Protein AF-A0A970MVX9-F1 (afdb_monomer_lite)

Sequence (362 aa):
MNDIYSANDAKARYNDEVFELRAHHLLCAVCAAAGAKRPPCGTDVTDAIRKAIASHPFMQLKLTADIDLVRSHYLDIDSNCHSRLPDNFFSRRADYVNRAKDLELLCRLDIRPNTIHPAIDVVRLLFLKVESLKGICYQDFETSSEWPECEYARTDHYKQTREKGGPRCYSMDVCWDLGEELAGCGPYSLLPIRTKEEVRKAKLESCRRIEQAERLFIRPHHLMCLMCHYGLGDIENPLNVDNLHEVLVKMRDNPDIPVTLSEGCCMICDPCPAYDPEKHLCHWIYTRDQLKDLRVLQKLGLKPGDTLKARELLDMLTEKIKTTGEICGPDVSVPESYIWAPCSSSVTGRYEKALNKGIFNK

pLDDT: mean 88.9, std 12.62, range [36.12, 98.75]

Foldseek 3Di:
DDPPPDVVCVVVPPDPDEAEDAQCLLVLLLLVLLPPPARVVGPVSSVVQLVVCAVFQQHKYFHAAPPPLPVLVVLVPPPVHPDDHPPCNVVSVLCVLSSQLSVQQCVQLVHDHRDIGRNLSSLQSCLVRDQALESRQDYPDDDDPSNDGTPCRPPCSNVQQNVQCDVQVQDQVSCLVCPVVNCSHRSNSRYDWHHNVQLQVQVVVLLVCLVPDLEFEDQLLVLLVLQLVVLVVPLPDADSAFGSNSNLVSCQVFQQRKYAHAQADTSGHRSHRQADPVVSHRSRQRPLSNQLSVVSCVQLVHDHGDIGGNNVSSVSSLVRPQACCVRQNDDPVDPDDPSNHHDPSRPVCSNNSSSVVDSNDD

Structure (mmCIF, N/CA/C/O backbone):
data_AF-A0A970MVX9-F1
#
_entry.id   AF-A0A970MVX9-F1
#
loop_
_atom_site.group_PDB
_atom_site.id
_atom_site.type_symbol
_atom_site.label_atom_id
_atom_site.label_alt_id
_atom_site.label_comp_id
_atom_site.label_asym_id
_atom_site.label_entity_id
_atom_site.label_seq_id
_atom_site.pdbx_PDB_ins_code
_atom_site.Cartn_x
_atom_site.Cartn_y
_atom_site.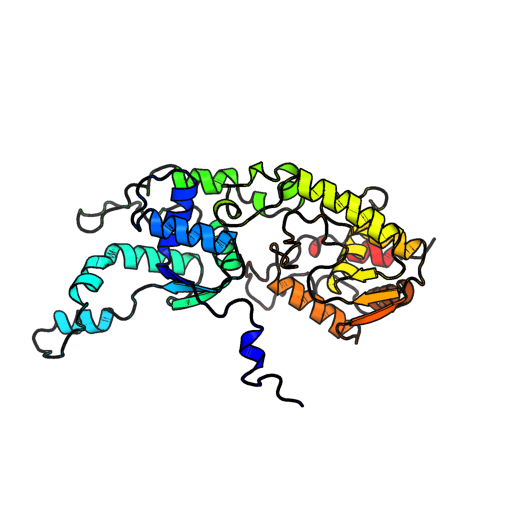Cartn_z
_atom_site.occupancy
_atom_site.B_iso_or_equiv
_atom_site.auth_seq_id
_atom_site.auth_comp_id
_atom_site.auth_asym_id
_atom_site.auth_atom_id
_atom_site.pdbx_PDB_model_num
ATOM 1 N N . MET A 1 1 ? -4.204 -30.427 16.391 1.00 40.03 1 MET A N 1
ATOM 2 C CA . MET A 1 1 ? -3.670 -29.534 15.345 1.00 40.03 1 MET A CA 1
ATOM 3 C C . MET A 1 1 ? -4.265 -30.025 14.046 1.00 40.03 1 MET A C 1
ATOM 5 O O . MET A 1 1 ? -3.825 -31.052 13.558 1.00 40.03 1 MET A O 1
ATOM 9 N N . ASN A 1 2 ? -5.356 -29.407 13.596 1.00 36.12 2 ASN A N 1
ATOM 10 C CA . ASN A 1 2 ? -5.975 -29.780 12.328 1.00 36.12 2 ASN A CA 1
ATOM 11 C C . ASN A 1 2 ? -5.186 -29.101 11.211 1.00 36.12 2 ASN A C 1
ATOM 13 O O . ASN A 1 2 ? -4.970 -27.892 11.281 1.00 36.12 2 ASN A O 1
ATOM 17 N N . ASP A 1 3 ? -4.744 -29.886 10.233 1.00 42.66 3 ASP A N 1
ATOM 18 C CA . ASP A 1 3 ? -4.119 -29.411 9.003 1.00 42.66 3 ASP A CA 1
ATOM 19 C C . ASP A 1 3 ? -5.084 -28.482 8.258 1.00 42.66 3 ASP A C 1
ATOM 21 O O . ASP A 1 3 ? -6.007 -28.926 7.581 1.00 42.66 3 ASP A O 1
ATOM 25 N N . ILE A 1 4 ? -4.849 -27.173 8.370 1.00 46.69 4 ILE A N 1
ATOM 26 C CA . ILE A 1 4 ? -5.547 -26.112 7.615 1.00 46.69 4 ILE A CA 1
ATOM 27 C C . ILE A 1 4 ? -4.973 -25.998 6.182 1.00 46.69 4 ILE A C 1
ATOM 29 O O . ILE A 1 4 ? -5.191 -25.026 5.469 1.00 46.69 4 ILE A O 1
ATOM 33 N N . TYR A 1 5 ? -4.203 -26.994 5.738 1.00 40.03 5 TYR A N 1
ATOM 34 C CA . TYR A 1 5 ? -3.655 -27.083 4.385 1.00 40.03 5 TYR A CA 1
ATOM 35 C C . TYR A 1 5 ? -4.275 -28.259 3.633 1.00 40.03 5 TYR A C 1
ATOM 37 O O . TYR A 1 5 ? -3.581 -29.041 2.983 1.00 40.03 5 TYR A O 1
ATOM 45 N N . SER A 1 6 ? -5.599 -28.408 3.719 1.00 45.28 6 SER A N 1
ATOM 46 C CA . SER A 1 6 ? -6.294 -29.311 2.810 1.00 45.28 6 SER A CA 1
ATOM 47 C C . SER A 1 6 ? -6.197 -28.739 1.391 1.00 45.28 6 SER A C 1
ATOM 49 O O . SER A 1 6 ? -6.399 -27.545 1.171 1.00 45.28 6 SER A O 1
ATOM 51 N N . ALA A 1 7 ? -5.903 -29.581 0.398 1.00 46.72 7 ALA A N 1
ATOM 52 C CA . ALA A 1 7 ? -5.812 -29.175 -1.010 1.00 46.72 7 ALA A CA 1
ATOM 53 C C . ALA A 1 7 ? -7.111 -2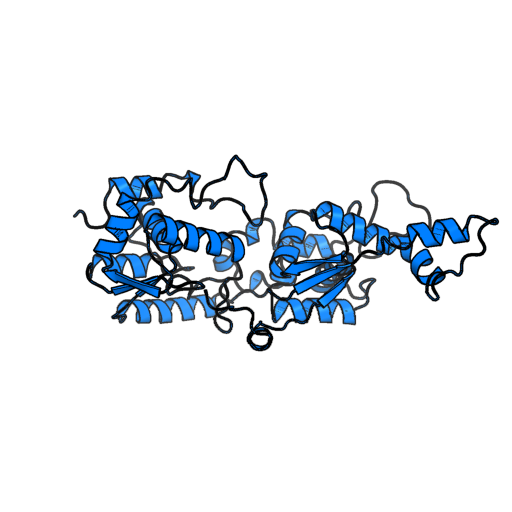8.534 -1.560 1.00 46.72 7 ALA A C 1
ATOM 55 O O . ALA A 1 7 ? -7.106 -27.955 -2.645 1.00 46.72 7 ALA A O 1
ATOM 56 N N . ASN A 1 8 ? -8.215 -28.609 -0.808 1.00 41.06 8 ASN A N 1
ATOM 57 C CA . ASN A 1 8 ? -9.494 -27.996 -1.149 1.00 41.06 8 ASN A CA 1
ATOM 58 C C . ASN A 1 8 ? -9.614 -26.523 -0.708 1.00 41.06 8 ASN A C 1
ATOM 60 O O . ASN A 1 8 ? -10.393 -25.798 -1.324 1.00 41.06 8 ASN A O 1
ATOM 64 N N . ASP A 1 9 ? -8.814 -26.047 0.259 1.00 42.03 9 ASP A N 1
ATOM 65 C CA . ASP A 1 9 ? -8.810 -24.636 0.703 1.00 42.03 9 ASP A CA 1
ATOM 66 C C . ASP A 1 9 ? -8.082 -23.689 -0.267 1.00 42.03 9 ASP A C 1
ATOM 68 O O . ASP A 1 9 ? -8.224 -22.469 -0.186 1.00 42.03 9 ASP A O 1
ATOM 72 N N . ALA A 1 10 ? -7.343 -24.228 -1.243 1.00 40.12 10 ALA A N 1
ATOM 73 C CA . ALA A 1 10 ? -6.709 -23.431 -2.295 1.00 40.12 10 ALA A CA 1
ATOM 74 C C . ALA A 1 10 ? -7.736 -22.669 -3.157 1.00 40.12 10 ALA A C 1
ATOM 76 O O . ALA A 1 10 ? -7.444 -21.593 -3.661 1.00 40.12 10 ALA A O 1
ATOM 77 N N . LYS A 1 11 ? -8.978 -23.165 -3.264 1.00 37.22 11 LYS A N 1
ATOM 78 C CA . LYS A 1 11 ? -10.029 -22.543 -4.089 1.00 37.22 11 LYS A CA 1
ATOM 79 C C . LYS A 1 11 ? -10.648 -21.274 -3.493 1.00 37.22 11 LYS A C 1
ATOM 81 O O . LYS A 1 11 ? -11.362 -20.578 -4.207 1.00 37.22 11 LYS A O 1
ATOM 86 N N . ALA A 1 12 ? -10.403 -20.977 -2.214 1.00 39.91 12 ALA A N 1
ATOM 87 C CA . ALA A 1 12 ? -10.897 -19.766 -1.550 1.00 39.91 12 ALA A CA 1
ATOM 88 C C . ALA A 1 12 ? -9.869 -18.619 -1.540 1.00 39.91 12 ALA A C 1
ATOM 90 O O . ALA A 1 12 ? -10.152 -17.536 -1.025 1.00 39.91 12 ALA A O 1
ATOM 91 N N . ARG A 1 13 ? -8.672 -18.835 -2.099 1.00 48.78 13 ARG A N 1
ATOM 92 C CA . ARG A 1 13 ? -7.680 -17.774 -2.272 1.00 48.78 13 ARG A CA 1
ATOM 93 C C . ARG A 1 13 ? -8.161 -16.853 -3.386 1.00 48.78 13 ARG A C 1
ATOM 95 O O . ARG A 1 13 ? -8.502 -17.317 -4.470 1.00 48.78 13 ARG A O 1
ATOM 102 N N . TYR A 1 14 ? -8.231 -15.555 -3.102 1.00 50.81 14 TYR A N 1
ATOM 103 C CA . TYR A 1 14 ? -8.481 -14.527 -4.110 1.00 50.81 14 TYR A CA 1
ATOM 104 C C . TYR A 1 14 ? -7.474 -14.711 -5.255 1.00 50.81 14 TYR A C 1
ATOM 106 O O . TYR A 1 14 ? -6.302 -14.416 -5.073 1.00 50.81 14 TYR A O 1
ATOM 114 N N . ASN A 1 15 ? -7.953 -15.274 -6.370 1.00 52.69 15 ASN A N 1
ATOM 115 C CA . ASN A 1 15 ? -7.270 -15.564 -7.632 1.00 52.69 15 ASN A CA 1
ATOM 116 C C . ASN A 1 15 ? -5.757 -15.874 -7.501 1.00 52.69 15 ASN A C 1
ATOM 118 O O . ASN A 1 15 ? -4.931 -14.967 -7.547 1.00 52.69 15 ASN A O 1
ATOM 122 N N . ASP A 1 16 ? -5.382 -17.161 -7.436 1.00 59.75 16 ASP A N 1
ATOM 123 C CA . ASP A 1 16 ? -3.983 -17.657 -7.480 1.00 59.75 16 ASP A CA 1
ATOM 124 C C . ASP A 1 16 ? -3.223 -17.289 -8.785 1.00 59.75 16 ASP A C 1
ATOM 126 O O . ASP A 1 16 ? -2.098 -17.734 -9.024 1.00 59.75 16 ASP A O 1
ATOM 130 N N . GLU A 1 17 ? -3.829 -16.493 -9.665 1.00 81.38 17 GLU A N 1
ATOM 131 C CA . GLU A 1 17 ? -3.253 -16.071 -10.930 1.00 81.38 17 GLU A CA 1
ATOM 132 C C . GLU A 1 17 ? -2.162 -15.016 -10.702 1.00 81.38 17 GLU A C 1
ATOM 134 O O . GLU A 1 17 ? -2.408 -13.878 -10.296 1.00 81.38 17 GLU A O 1
ATOM 139 N N . VAL A 1 18 ? -0.922 -15.418 -10.972 1.00 91.56 18 VAL A N 1
ATOM 140 C CA . VAL A 1 18 ? 0.240 -14.533 -10.957 1.00 91.56 18 VAL A CA 1
ATOM 141 C C . VAL A 1 18 ? 0.317 -13.810 -12.296 1.00 91.56 18 VAL A C 1
ATOM 143 O O . VAL A 1 18 ? 0.489 -14.436 -13.340 1.00 91.56 18 VAL A O 1
ATOM 146 N N . PHE A 1 19 ? 0.245 -12.482 -12.270 1.00 94.94 19 PHE A N 1
ATOM 147 C CA . PHE A 1 19 ? 0.440 -11.662 -13.458 1.00 94.94 19 PHE A CA 1
ATOM 148 C C . PHE A 1 19 ? 1.936 -11.445 -13.676 1.00 94.94 19 PHE A C 1
ATOM 150 O O . PHE A 1 19 ? 2.612 -10.735 -12.925 1.00 94.94 19 PHE A O 1
ATOM 157 N N . GLU A 1 20 ? 2.469 -12.093 -14.704 1.00 96.06 20 GLU A N 1
ATOM 158 C CA . GLU A 1 20 ? 3.875 -11.995 -15.072 1.00 96.06 20 GLU A CA 1
ATOM 159 C C . GLU A 1 20 ? 4.108 -10.797 -16.001 1.00 96.06 20 GLU A C 1
ATOM 161 O O . GLU A 1 20 ? 3.425 -10.630 -17.011 1.00 96.06 20 GLU A O 1
ATOM 166 N N . LEU A 1 21 ? 5.086 -9.952 -15.671 1.00 96.31 21 LEU A N 1
ATOM 167 C CA . LEU A 1 21 ? 5.499 -8.840 -16.526 1.00 96.31 21 LEU A CA 1
ATOM 168 C C . LEU A 1 21 ? 7.003 -8.590 -16.432 1.00 96.31 21 LEU A C 1
ATOM 170 O O . LEU A 1 21 ? 7.646 -8.919 -15.435 1.00 96.31 21 LEU A O 1
ATOM 174 N N . ARG A 1 22 ? 7.575 -7.962 -17.459 1.00 97.31 22 ARG A N 1
ATOM 175 C CA . ARG A 1 22 ? 8.924 -7.385 -17.381 1.00 97.31 22 ARG A CA 1
ATOM 176 C C . ARG A 1 22 ? 8.877 -6.185 -16.450 1.00 97.31 22 ARG A C 1
ATOM 178 O O . ARG A 1 22 ? 7.960 -5.370 -16.563 1.00 97.31 22 ARG A O 1
ATOM 185 N N . ALA A 1 23 ? 9.838 -6.065 -15.543 1.00 97.88 23 ALA A N 1
ATOM 186 C CA . ALA A 1 23 ? 9.811 -5.024 -14.521 1.00 97.88 23 ALA A CA 1
ATOM 187 C C . ALA A 1 23 ? 9.619 -3.618 -15.127 1.00 97.88 23 ALA A C 1
ATOM 189 O O . ALA A 1 23 ? 8.737 -2.872 -14.692 1.00 97.88 23 ALA A O 1
ATOM 190 N N . HIS A 1 24 ? 10.364 -3.264 -16.180 1.00 98.00 24 HIS A N 1
ATOM 191 C CA . HIS A 1 24 ? 10.292 -1.932 -16.792 1.00 98.00 24 HIS A CA 1
ATOM 192 C C . HIS A 1 24 ? 8.939 -1.621 -17.466 1.00 98.00 24 HIS A C 1
ATOM 194 O O . HIS A 1 24 ? 8.649 -0.453 -17.744 1.00 98.00 24 HIS A O 1
ATOM 200 N N . HIS A 1 25 ? 8.072 -2.617 -17.696 1.00 98.25 25 HIS A N 1
ATOM 201 C CA . HIS A 1 25 ? 6.717 -2.377 -18.204 1.00 98.25 25 HIS A CA 1
ATOM 202 C C . HIS A 1 25 ? 5.860 -1.574 -17.211 1.00 98.25 25 HIS A C 1
ATOM 204 O O . HIS A 1 25 ? 4.946 -0.871 -17.639 1.00 98.25 25 HIS A O 1
ATOM 210 N N . LEU A 1 26 ? 6.185 -1.586 -15.910 1.00 97.69 26 LEU A N 1
ATOM 211 C CA . LEU A 1 26 ? 5.547 -0.706 -14.921 1.00 97.69 26 LEU A CA 1
ATOM 212 C C . LEU A 1 26 ? 5.789 0.772 -15.240 1.00 97.69 26 LEU A C 1
ATOM 214 O O . LEU A 1 26 ? 4.860 1.575 -15.205 1.00 97.69 26 LEU A O 1
ATOM 218 N N . LEU A 1 27 ? 7.020 1.133 -15.614 1.00 97.69 27 LEU A N 1
ATOM 219 C CA . LEU A 1 27 ? 7.357 2.504 -16.013 1.00 97.69 27 LEU A CA 1
ATOM 220 C C . LEU A 1 27 ? 6.610 2.904 -17.286 1.00 97.69 27 LEU A C 1
ATOM 222 O O . LEU A 1 27 ? 6.146 4.038 -17.402 1.00 97.69 27 LEU A O 1
ATOM 226 N N . CYS A 1 28 ? 6.453 1.962 -18.219 1.00 97.88 28 CYS A N 1
ATOM 227 C CA . CYS A 1 28 ? 5.667 2.171 -19.429 1.00 97.88 28 CYS A CA 1
ATOM 228 C C . CYS A 1 28 ? 4.191 2.429 -19.096 1.00 97.88 28 CYS A C 1
ATOM 230 O O . CYS A 1 28 ? 3.621 3.382 -19.618 1.00 97.88 28 CYS A O 1
ATOM 232 N N . ALA A 1 29 ? 3.598 1.651 -18.184 1.00 97.50 29 ALA A N 1
ATOM 233 C CA . ALA A 1 29 ? 2.225 1.848 -17.721 1.00 97.50 29 ALA A CA 1
ATOM 234 C C . ALA A 1 29 ? 2.029 3.217 -17.041 1.00 97.50 29 ALA A C 1
ATOM 236 O O . ALA A 1 29 ? 1.037 3.897 -17.299 1.00 97.50 29 ALA A O 1
ATOM 237 N N . VAL A 1 30 ? 3.004 3.663 -16.241 1.00 96.06 30 VAL A N 1
ATOM 238 C CA . VAL A 1 30 ? 3.007 5.003 -15.625 1.00 96.06 30 VAL A CA 1
ATOM 239 C C . VAL A 1 30 ? 3.099 6.116 -16.675 1.00 96.06 30 VAL A C 1
ATOM 241 O O . VAL A 1 30 ? 2.387 7.114 -16.575 1.00 96.06 30 VAL A O 1
ATOM 244 N N . CYS A 1 31 ? 3.947 5.961 -17.696 1.00 96.31 31 CYS A N 1
ATOM 245 C CA . CYS A 1 31 ? 4.052 6.938 -18.784 1.00 96.31 31 CYS A CA 1
ATOM 246 C C . CYS A 1 31 ? 2.782 6.967 -19.650 1.00 96.31 31 CYS A C 1
ATOM 248 O O . CYS A 1 31 ? 2.333 8.042 -20.048 1.00 96.31 31 CYS A O 1
ATOM 250 N N . ALA A 1 32 ? 2.184 5.804 -19.918 1.00 95.62 32 ALA A N 1
ATOM 251 C CA . ALA A 1 32 ? 0.929 5.681 -20.656 1.00 95.62 32 ALA A CA 1
ATOM 252 C C . ALA A 1 32 ? -0.227 6.368 -19.914 1.00 95.62 32 ALA A C 1
ATOM 254 O O . ALA A 1 32 ? -1.021 7.066 -20.539 1.00 95.62 32 ALA A O 1
ATOM 255 N N . ALA A 1 33 ? -0.266 6.275 -18.578 1.00 93.06 33 ALA A N 1
ATOM 256 C CA . ALA A 1 33 ? -1.231 7.009 -17.756 1.00 93.06 33 ALA A CA 1
ATOM 257 C C . ALA A 1 33 ? -1.122 8.543 -17.910 1.00 93.06 33 ALA A C 1
ATOM 259 O O . ALA A 1 33 ? -2.122 9.237 -17.749 1.00 93.06 33 ALA A O 1
ATOM 260 N N . ALA A 1 34 ? 0.052 9.067 -18.283 1.00 92.62 34 ALA A N 1
ATOM 261 C CA . ALA A 1 34 ? 0.266 10.481 -18.613 1.00 92.62 34 ALA A CA 1
ATOM 262 C C . ALA A 1 34 ? 0.108 10.815 -20.110 1.00 92.62 34 ALA A C 1
ATOM 264 O O . ALA A 1 34 ? 0.388 11.942 -20.513 1.00 92.62 34 ALA A O 1
ATOM 265 N N . GLY A 1 35 ? -0.323 9.868 -20.948 1.00 93.50 35 GLY A N 1
ATOM 266 C CA . GLY A 1 35 ? -0.594 10.107 -22.370 1.00 93.50 35 GLY A CA 1
ATOM 267 C C . GLY A 1 35 ? 0.508 9.681 -23.345 1.00 93.50 35 GLY A C 1
ATOM 268 O O . GLY A 1 35 ? 0.446 10.057 -24.519 1.00 93.50 35 GLY A O 1
ATOM 269 N N . ALA A 1 36 ? 1.492 8.879 -22.915 1.00 94.94 36 ALA A N 1
ATOM 270 C CA . ALA A 1 36 ? 2.462 8.289 -23.839 1.00 94.94 36 ALA A CA 1
ATOM 271 C C . ALA A 1 36 ? 1.743 7.357 -24.834 1.00 94.94 36 ALA A C 1
ATOM 273 O O . ALA A 1 36 ? 1.190 6.331 -24.449 1.00 94.94 36 ALA A O 1
ATOM 274 N N . LYS A 1 37 ? 1.736 7.728 -26.121 1.00 93.88 37 LYS A N 1
ATOM 275 C CA . LYS A 1 37 ? 0.914 7.072 -27.157 1.00 93.88 37 LYS A CA 1
ATOM 276 C C . LYS A 1 37 ? 1.456 5.729 -27.652 1.00 93.88 37 LYS A C 1
ATOM 278 O O . LYS A 1 37 ? 0.686 4.935 -28.178 1.00 93.88 37 LYS A O 1
ATOM 283 N N . ARG A 1 38 ? 2.768 5.501 -27.568 1.00 93.75 38 ARG A N 1
ATOM 284 C CA . ARG A 1 38 ? 3.441 4.308 -28.112 1.00 93.75 38 ARG A CA 1
ATOM 285 C C . ARG A 1 38 ? 4.471 3.755 -27.124 1.00 93.75 38 ARG A C 1
ATOM 287 O O . ARG A 1 38 ? 5.650 3.716 -27.443 1.00 93.75 38 ARG A O 1
ATOM 294 N N . PRO A 1 39 ? 4.071 3.382 -25.897 1.00 93.50 39 PRO A N 1
ATOM 295 C CA . PRO A 1 39 ? 5.019 2.852 -24.921 1.00 93.50 39 PRO A CA 1
ATOM 296 C C . PRO A 1 39 ? 5.822 1.682 -25.527 1.00 93.50 39 PRO A C 1
ATOM 298 O O . PRO A 1 39 ? 5.237 0.887 -26.263 1.00 93.50 39 PRO A O 1
ATOM 301 N N . PRO A 1 40 ? 7.125 1.526 -25.214 1.00 91.31 40 PRO A N 1
ATOM 302 C CA . PRO A 1 40 ? 7.972 0.503 -25.839 1.00 91.31 40 PRO A CA 1
ATOM 303 C C . PRO A 1 40 ? 7.449 -0.933 -25.727 1.00 91.31 40 PRO A C 1
ATOM 305 O O . PRO A 1 40 ? 7.707 -1.747 -26.607 1.00 91.31 40 PRO A O 1
ATOM 308 N N . CYS A 1 41 ? 6.705 -1.249 -24.664 1.00 93.50 41 CYS A N 1
ATOM 309 C CA . CYS A 1 41 ? 6.092 -2.563 -24.480 1.00 93.50 41 CYS A CA 1
ATOM 310 C C . CYS A 1 41 ? 4.743 -2.744 -25.202 1.00 93.50 41 CYS A C 1
ATOM 312 O O . CYS A 1 41 ? 4.166 -3.824 -25.132 1.00 93.50 41 CYS A O 1
ATOM 314 N N . GLY A 1 42 ? 4.245 -1.719 -25.899 1.00 95.12 42 GLY A N 1
ATOM 315 C CA . GLY A 1 42 ? 2.941 -1.707 -26.560 1.00 95.12 42 GLY A CA 1
ATOM 316 C C . GLY A 1 42 ? 1.800 -1.240 -25.652 1.00 95.12 42 GLY A C 1
ATOM 317 O O . GLY A 1 42 ? 1.820 -1.431 -24.434 1.00 95.12 42 GLY A O 1
ATOM 318 N N . THR A 1 43 ? 0.787 -0.613 -26.255 1.00 95.81 43 THR A N 1
ATOM 319 C CA . THR A 1 43 ? -0.391 -0.082 -25.544 1.00 95.81 43 THR A CA 1
ATOM 320 C C . THR A 1 43 ? -1.191 -1.185 -24.864 1.00 95.81 43 THR A C 1
ATOM 322 O O . THR A 1 43 ? -1.551 -1.041 -23.699 1.00 95.81 43 THR A O 1
ATOM 325 N N . ASP A 1 44 ? -1.365 -2.322 -25.540 1.00 96.19 44 ASP A N 1
ATOM 326 C CA . ASP A 1 44 ? -2.127 -3.464 -25.027 1.00 96.19 44 ASP A CA 1
ATOM 327 C C . ASP A 1 44 ? -1.529 -3.998 -23.719 1.00 96.19 44 ASP A C 1
ATOM 329 O O . ASP A 1 44 ? -2.255 -4.313 -22.776 1.00 96.19 44 ASP A O 1
ATOM 333 N N . VAL A 1 45 ? -0.194 -4.030 -23.623 1.00 96.75 45 VAL A N 1
ATOM 334 C CA . VAL A 1 45 ? 0.517 -4.442 -22.405 1.00 96.7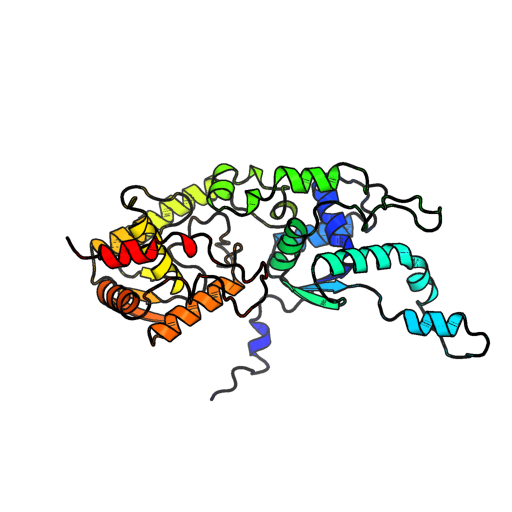5 45 VAL A CA 1
ATOM 335 C C . VAL A 1 45 ? 0.307 -3.424 -21.290 1.00 96.75 45 VAL A C 1
ATOM 337 O O . VAL A 1 45 ? 0.003 -3.806 -20.159 1.00 96.75 45 VAL A O 1
ATOM 340 N N . THR A 1 46 ? 0.436 -2.125 -21.582 1.00 97.25 46 THR A N 1
ATOM 341 C CA . THR A 1 46 ? 0.206 -1.092 -20.562 1.00 97.25 46 THR A CA 1
ATOM 342 C C . THR A 1 46 ? -1.239 -1.062 -20.073 1.00 97.25 46 THR A C 1
ATOM 344 O O . THR A 1 46 ? -1.461 -0.916 -18.872 1.00 97.25 46 THR A O 1
ATOM 347 N N . ASP A 1 47 ? -2.215 -1.258 -20.958 1.00 95.88 47 ASP A N 1
ATOM 348 C CA . ASP A 1 47 ? -3.632 -1.277 -20.603 1.00 95.88 47 ASP A CA 1
ATOM 349 C C . ASP A 1 47 ? -3.994 -2.529 -19.805 1.00 95.88 47 ASP A C 1
ATOM 351 O O . ASP A 1 47 ? -4.717 -2.429 -18.812 1.00 95.88 47 ASP A O 1
ATOM 355 N N . ALA A 1 48 ? -3.429 -3.688 -20.161 1.00 96.19 48 ALA A N 1
ATOM 356 C CA . ALA A 1 48 ? -3.579 -4.915 -19.384 1.00 96.19 48 ALA A CA 1
ATOM 357 C C . ALA A 1 48 ? -3.043 -4.747 -17.954 1.00 96.19 48 ALA A C 1
ATOM 359 O O . ALA A 1 48 ? -3.759 -5.058 -17.002 1.00 96.19 48 ALA A O 1
ATOM 360 N N . ILE A 1 49 ? -1.835 -4.190 -17.790 1.00 97.00 49 ILE A N 1
ATOM 361 C CA . ILE A 1 49 ? -1.239 -3.916 -16.470 1.00 97.00 49 ILE A CA 1
ATOM 362 C C . ILE A 1 49 ? -2.133 -2.968 -15.663 1.00 97.00 49 ILE A C 1
ATOM 364 O O . ILE A 1 49 ? -2.489 -3.269 -14.525 1.00 97.00 49 ILE A O 1
ATOM 368 N N . ARG A 1 50 ? -2.524 -1.829 -16.249 1.00 96.06 50 ARG A N 1
ATOM 369 C CA . ARG A 1 50 ? -3.343 -0.814 -15.568 1.00 96.06 50 ARG A CA 1
ATOM 370 C C . ARG A 1 50 ? -4.693 -1.373 -15.139 1.00 96.06 50 ARG A C 1
ATOM 372 O O . ARG A 1 50 ? -5.090 -1.184 -13.993 1.00 96.06 50 ARG A O 1
ATOM 379 N N . LYS A 1 51 ? -5.380 -2.084 -16.036 1.00 95.00 51 LYS A N 1
ATOM 380 C CA . LYS A 1 51 ? -6.676 -2.708 -15.753 1.00 95.00 51 LYS A CA 1
ATOM 381 C C . LYS A 1 51 ? -6.561 -3.745 -14.639 1.00 95.00 51 LYS A C 1
ATOM 383 O O . LYS A 1 51 ? -7.387 -3.742 -13.729 1.00 95.00 51 LYS A O 1
ATOM 388 N N . ALA A 1 52 ? -5.546 -4.606 -14.701 1.00 93.50 52 ALA A N 1
ATOM 389 C CA . ALA A 1 52 ? -5.352 -5.655 -13.713 1.00 93.50 52 ALA A CA 1
ATOM 390 C C . ALA A 1 52 ? -5.110 -5.059 -12.315 1.00 93.50 52 ALA A C 1
ATOM 392 O O . ALA A 1 52 ? -5.880 -5.347 -11.396 1.00 93.50 52 ALA A O 1
ATOM 393 N N . ILE A 1 53 ? -4.147 -4.135 -12.186 1.00 94.62 53 ILE A N 1
ATOM 394 C CA . ILE A 1 53 ? -3.810 -3.495 -10.904 1.00 94.62 53 ILE A CA 1
ATOM 395 C C . ILE A 1 53 ? -4.998 -2.701 -10.346 1.00 94.62 53 ILE A C 1
ATOM 397 O O . ILE A 1 53 ? -5.307 -2.829 -9.162 1.00 94.62 53 ILE A O 1
ATOM 401 N N . ALA A 1 54 ? -5.695 -1.922 -11.179 1.00 92.44 54 ALA A N 1
ATOM 402 C CA . ALA A 1 54 ? -6.844 -1.135 -10.733 1.00 92.44 54 ALA A CA 1
ATOM 403 C C . ALA A 1 54 ? -7.998 -2.022 -10.233 1.00 92.44 54 ALA A C 1
ATOM 405 O O . ALA A 1 54 ? -8.657 -1.683 -9.251 1.00 92.44 54 ALA A O 1
ATOM 406 N N . SER A 1 55 ? -8.228 -3.169 -10.883 1.00 90.50 55 SER A N 1
ATOM 407 C CA . SER A 1 55 ? -9.291 -4.105 -10.500 1.00 90.50 55 SER A CA 1
ATOM 408 C C . SER A 1 55 ? -8.988 -4.853 -9.199 1.00 90.50 55 SER A C 1
ATOM 410 O O . SER A 1 55 ? -9.881 -5.040 -8.366 1.00 90.50 55 SER A O 1
ATOM 412 N N . HIS A 1 56 ? -7.731 -5.250 -8.989 1.00 90.06 56 HIS A N 1
ATOM 413 C CA . HIS A 1 56 ? -7.309 -5.994 -7.810 1.00 90.06 56 HIS A CA 1
ATOM 414 C C . HIS A 1 56 ? -5.893 -5.588 -7.370 1.00 90.06 56 HIS A C 1
ATOM 416 O O . HIS A 1 56 ? -4.920 -6.258 -7.714 1.00 90.06 56 HIS A O 1
ATOM 422 N N . PRO A 1 57 ? -5.751 -4.538 -6.540 1.00 91.75 57 PRO A N 1
ATOM 423 C CA . PRO A 1 57 ? -4.441 -4.066 -6.082 1.00 91.75 57 PRO A CA 1
ATOM 424 C C . PRO A 1 57 ? -3.595 -5.097 -5.318 1.00 91.75 57 PRO A C 1
ATOM 426 O O . PRO A 1 57 ? -2.381 -4.949 -5.228 1.00 91.75 57 PRO A O 1
ATOM 429 N N . PHE A 1 58 ? -4.203 -6.153 -4.772 1.00 90.56 58 PHE A N 1
ATOM 430 C CA . PHE A 1 58 ? -3.493 -7.238 -4.082 1.00 90.56 58 PHE A CA 1
ATOM 431 C C . PHE A 1 58 ? -3.104 -8.411 -4.986 1.00 90.56 58 PHE A C 1
ATOM 433 O O . PHE A 1 58 ? -2.531 -9.386 -4.497 1.00 90.56 58 PHE A O 1
ATOM 440 N N . MET A 1 59 ? -3.366 -8.311 -6.292 1.00 91.81 59 MET A N 1
ATOM 441 C CA . MET A 1 59 ? -2.941 -9.326 -7.248 1.00 91.81 59 MET A CA 1
ATOM 442 C C . MET A 1 59 ? -1.431 -9.550 -7.174 1.00 91.81 59 MET A C 1
ATOM 444 O O . MET A 1 59 ? -0.653 -8.619 -6.941 1.00 91.81 59 MET A O 1
ATOM 448 N N . GLN A 1 60 ? -1.017 -10.790 -7.398 1.00 94.44 60 GLN A N 1
ATOM 449 C CA . GLN A 1 60 ? 0.384 -11.173 -7.340 1.00 94.44 60 GLN A CA 1
ATOM 450 C C . GLN A 1 60 ? 1.080 -10.822 -8.658 1.00 94.44 60 GLN A C 1
ATOM 452 O O . GLN A 1 60 ? 0.709 -11.328 -9.715 1.00 94.44 60 GLN A O 1
ATOM 457 N N . LEU A 1 61 ? 2.093 -9.957 -8.603 1.00 95.88 61 LEU A N 1
ATOM 458 C CA . LEU A 1 61 ? 2.944 -9.615 -9.740 1.00 95.88 61 LEU A CA 1
ATOM 459 C C . LEU A 1 61 ? 4.249 -10.395 -9.666 1.00 95.88 61 LEU A C 1
ATOM 461 O O . LEU A 1 61 ? 4.967 -10.298 -8.671 1.00 95.88 61 LEU A O 1
ATOM 465 N N . LYS A 1 62 ? 4.605 -11.093 -10.745 1.00 97.25 62 LYS A N 1
ATOM 466 C CA . LYS A 1 62 ? 5.961 -11.617 -10.932 1.00 97.25 62 LYS A CA 1
ATOM 467 C C . LYS A 1 62 ? 6.747 -10.655 -11.810 1.00 97.25 62 LYS A C 1
ATOM 469 O O . LYS A 1 62 ? 6.489 -10.559 -13.010 1.00 97.25 62 LYS A O 1
ATOM 474 N N . LEU A 1 63 ? 7.699 -9.944 -11.206 1.00 97.19 63 LEU A N 1
ATOM 475 C CA . LEU A 1 63 ? 8.548 -8.991 -11.922 1.00 97.19 63 LEU A CA 1
ATOM 476 C C . LEU A 1 63 ? 9.749 -9.720 -12.517 1.00 97.19 63 LEU A C 1
ATOM 478 O O . LEU A 1 63 ? 10.624 -10.206 -11.800 1.00 97.19 63 LEU A O 1
ATOM 482 N N . THR A 1 64 ? 9.787 -9.811 -13.839 1.00 95.44 64 THR A N 1
ATOM 483 C CA . THR A 1 64 ? 10.769 -10.626 -14.557 1.00 95.44 64 THR A CA 1
ATOM 484 C C . THR A 1 64 ? 11.932 -9.808 -15.097 1.00 95.44 64 THR A C 1
ATOM 486 O O . THR A 1 64 ? 11.773 -8.666 -15.537 1.00 95.44 64 THR A O 1
ATOM 489 N N . ALA A 1 65 ? 13.105 -10.437 -15.085 1.00 95.00 65 ALA A N 1
ATOM 490 C CA . ALA A 1 65 ? 14.281 -10.035 -15.844 1.00 95.00 65 ALA A CA 1
ATOM 491 C C . ALA A 1 65 ? 15.040 -11.297 -16.268 1.00 95.00 65 ALA A C 1
ATOM 493 O O . ALA A 1 65 ? 15.160 -12.253 -15.495 1.00 95.00 65 ALA A O 1
ATOM 494 N N . ASP A 1 66 ? 15.559 -11.306 -17.495 1.00 92.25 66 ASP A N 1
ATOM 495 C CA . ASP A 1 66 ? 16.265 -12.465 -18.037 1.00 92.25 66 ASP A CA 1
ATOM 496 C C . ASP A 1 66 ? 17.713 -12.552 -17.524 1.00 92.25 66 ASP A C 1
ATOM 498 O O . ASP A 1 66 ? 18.648 -12.047 -18.148 1.00 92.25 66 ASP A O 1
ATOM 502 N N . ILE A 1 67 ? 17.906 -13.221 -16.390 1.00 90.56 67 ILE A N 1
ATOM 503 C CA . ILE A 1 67 ? 19.233 -13.448 -15.794 1.00 90.56 67 ILE A CA 1
ATOM 504 C C . ILE A 1 67 ? 19.899 -14.754 -16.253 1.00 90.56 67 ILE A C 1
ATOM 506 O O . ILE A 1 67 ? 21.104 -14.927 -16.077 1.00 90.56 67 ILE A O 1
ATOM 510 N N . ASP A 1 68 ? 19.149 -15.655 -16.888 1.00 89.19 68 ASP A N 1
ATOM 511 C CA . ASP A 1 68 ? 19.621 -17.007 -17.215 1.00 89.19 68 ASP A CA 1
ATOM 512 C C . ASP A 1 68 ? 20.410 -17.063 -18.532 1.00 89.19 68 ASP A C 1
ATOM 514 O O . ASP A 1 68 ? 21.073 -18.057 -18.846 1.00 89.19 68 ASP A O 1
ATOM 518 N N . LEU A 1 69 ? 20.378 -15.985 -19.320 1.00 89.25 69 LEU A N 1
ATOM 519 C CA . LEU A 1 69 ? 21.049 -15.936 -20.617 1.00 89.25 69 LEU A CA 1
ATOM 520 C C . LEU A 1 69 ? 22.583 -15.964 -20.516 1.00 89.25 69 LEU A C 1
ATOM 522 O O . LEU A 1 69 ? 23.241 -16.331 -21.486 1.00 89.25 69 LEU A O 1
ATOM 526 N N . VAL A 1 70 ? 23.163 -15.598 -19.367 1.00 87.12 70 VAL A N 1
ATOM 527 C CA . VAL A 1 70 ? 24.619 -15.410 -19.201 1.00 87.12 70 VAL A CA 1
ATOM 528 C C . VAL A 1 70 ? 25.403 -16.662 -19.594 1.00 87.12 70 VAL A C 1
ATOM 530 O O . VAL A 1 70 ? 26.366 -16.573 -20.355 1.00 87.12 70 VAL A O 1
ATOM 533 N N . ARG A 1 71 ? 24.954 -17.844 -19.152 1.00 86.25 71 ARG A N 1
ATOM 534 C CA . ARG A 1 71 ? 25.600 -19.111 -19.516 1.00 86.25 71 ARG A CA 1
ATOM 535 C C . ARG A 1 71 ? 25.507 -19.373 -21.016 1.00 86.25 71 ARG A C 1
ATOM 537 O O . ARG A 1 71 ? 26.516 -19.677 -21.634 1.00 86.25 71 ARG A O 1
ATOM 544 N N . SER A 1 72 ? 24.316 -19.245 -21.599 1.00 87.88 72 SER A N 1
ATOM 545 C CA . SER A 1 72 ? 24.120 -19.482 -23.038 1.00 87.88 72 SER A CA 1
ATOM 546 C C . SER A 1 72 ? 24.953 -18.517 -23.882 1.00 87.88 72 SER A C 1
ATOM 548 O O . SER A 1 72 ? 25.490 -18.905 -24.908 1.00 87.88 72 SER A O 1
ATOM 550 N N . HIS A 1 73 ? 25.116 -17.277 -23.416 1.00 88.81 73 HIS A N 1
ATOM 551 C CA . HIS A 1 73 ? 25.938 -16.278 -24.085 1.00 88.81 73 HIS A CA 1
ATOM 552 C C . HIS A 1 73 ? 27.427 -16.629 -24.066 1.00 88.81 73 HIS A C 1
ATOM 554 O O . HIS A 1 73 ? 28.089 -16.489 -25.086 1.00 88.81 73 HIS A O 1
ATOM 560 N N . TYR A 1 74 ? 27.940 -17.134 -22.941 1.00 89.06 74 TYR A N 1
ATOM 561 C CA . TYR A 1 74 ? 29.309 -17.647 -22.878 1.00 89.06 74 TYR A CA 1
ATOM 562 C C . TYR A 1 74 ? 29.529 -18.801 -23.868 1.00 89.06 74 TYR A C 1
ATOM 564 O O . TYR A 1 74 ? 30.501 -18.784 -24.615 1.00 89.06 74 TYR A O 1
ATOM 572 N N . LEU A 1 75 ? 28.604 -19.769 -23.908 1.00 88.75 75 LEU A N 1
ATOM 573 C CA . LEU A 1 75 ? 28.709 -20.941 -24.790 1.00 88.75 75 LEU A CA 1
ATOM 574 C C . LEU A 1 75 ? 28.626 -20.575 -26.280 1.00 88.75 75 LEU A C 1
ATOM 576 O O . LEU A 1 75 ? 29.216 -21.265 -27.097 1.00 88.75 75 LEU A O 1
ATOM 580 N N . ASP A 1 76 ? 27.900 -19.512 -26.629 1.00 90.12 76 ASP A N 1
ATOM 581 C CA . ASP A 1 76 ? 27.824 -18.984 -27.997 1.00 90.12 76 ASP A CA 1
ATOM 582 C C . ASP A 1 76 ? 29.131 -18.308 -28.450 1.00 90.12 76 ASP A C 1
ATOM 584 O O . ASP A 1 76 ? 29.484 -18.371 -29.624 1.00 90.12 76 ASP A O 1
ATOM 588 N N . ILE A 1 77 ? 29.860 -17.670 -27.527 1.00 89.31 77 ILE A N 1
ATOM 589 C CA . ILE A 1 77 ? 31.124 -16.982 -27.832 1.00 89.31 77 ILE A CA 1
ATOM 590 C C . ILE A 1 77 ? 32.314 -17.950 -27.821 1.00 89.31 77 ILE A C 1
ATOM 592 O O . ILE A 1 77 ? 33.248 -17.788 -28.609 1.00 89.31 77 ILE A O 1
ATOM 596 N N . ASP A 1 78 ? 32.315 -18.942 -26.928 1.00 87.62 78 ASP A N 1
ATOM 597 C CA . ASP A 1 78 ? 33.396 -19.921 -26.853 1.00 87.62 78 ASP A CA 1
ATOM 598 C C . ASP A 1 78 ? 33.318 -20.924 -28.012 1.00 87.62 78 ASP A C 1
ATOM 600 O O . ASP A 1 78 ? 32.579 -21.907 -27.975 1.00 87.62 78 ASP A O 1
ATOM 604 N N . SER A 1 79 ? 34.164 -20.708 -29.021 1.00 71.44 79 SER A N 1
ATOM 605 C CA . SER A 1 79 ? 34.296 -21.569 -30.205 1.00 71.44 79 SER A CA 1
ATOM 606 C C . SER A 1 79 ? 34.623 -23.041 -29.906 1.00 71.44 79 SER A C 1
ATOM 608 O O . SER A 1 79 ? 34.470 -23.883 -30.790 1.00 71.44 79 SER A O 1
ATOM 610 N N . ASN A 1 80 ? 35.066 -23.366 -28.685 1.00 80.38 80 ASN A N 1
ATOM 611 C CA . ASN A 1 80 ? 35.366 -24.737 -28.266 1.00 80.38 80 ASN A CA 1
ATOM 612 C C . ASN A 1 80 ? 34.159 -25.457 -27.648 1.00 80.38 80 ASN A C 1
ATOM 614 O O . ASN A 1 80 ? 34.250 -26.644 -27.323 1.00 80.38 80 ASN A O 1
ATOM 618 N N . CYS A 1 81 ? 33.032 -24.766 -27.464 1.00 71.94 81 CYS A N 1
ATOM 619 C CA . CYS A 1 81 ? 31.837 -25.349 -26.885 1.00 71.94 81 CYS A CA 1
ATOM 620 C C . CYS A 1 81 ? 30.785 -25.670 -27.955 1.00 71.94 81 CYS A C 1
ATOM 622 O O . CYS A 1 81 ? 30.246 -24.790 -28.614 1.00 71.94 81 CYS A O 1
ATOM 624 N N . HIS A 1 82 ? 30.422 -26.948 -28.084 1.00 74.31 82 HIS A N 1
ATOM 625 C CA . HIS A 1 82 ? 29.386 -27.416 -29.019 1.00 74.31 82 HIS A CA 1
ATOM 626 C C . HIS A 1 82 ? 28.029 -27.662 -28.340 1.00 74.31 82 HIS A C 1
ATOM 628 O O . HIS A 1 82 ? 27.239 -28.500 -28.778 1.00 74.31 82 HIS A O 1
ATOM 634 N N . SER A 1 83 ? 27.758 -26.969 -27.231 1.00 82.19 83 SER A N 1
ATOM 635 C CA . SER A 1 83 ? 26.487 -27.115 -26.519 1.00 82.19 83 SER A CA 1
ATOM 636 C C . SER A 1 83 ? 25.337 -26.511 -27.326 1.00 82.19 83 SER A C 1
ATOM 638 O O . SER A 1 83 ? 25.454 -25.410 -27.858 1.00 82.19 83 SER A O 1
ATOM 640 N N . ARG A 1 84 ? 24.191 -27.200 -27.376 1.00 85.69 84 ARG A N 1
ATOM 641 C CA . ARG A 1 84 ? 22.982 -26.664 -28.015 1.00 85.69 84 ARG A CA 1
ATOM 642 C C . ARG A 1 84 ? 22.478 -25.436 -27.247 1.00 85.69 84 ARG A C 1
ATOM 644 O O . ARG A 1 84 ? 22.198 -25.525 -26.052 1.00 85.69 84 ARG A O 1
ATOM 651 N N . LEU A 1 85 ? 22.324 -24.318 -27.954 1.00 89.25 85 LEU A N 1
ATOM 652 C CA . LEU A 1 85 ? 21.715 -23.096 -27.428 1.00 89.25 85 LEU A CA 1
ATOM 653 C C . LEU A 1 85 ? 20.180 -23.232 -27.360 1.00 89.25 85 LEU A C 1
ATOM 655 O O . LEU A 1 85 ? 19.601 -23.971 -28.163 1.00 89.25 85 LEU A O 1
ATOM 659 N N . PRO A 1 86 ? 19.501 -22.530 -26.432 1.00 89.38 86 PRO A N 1
ATOM 660 C CA . PRO A 1 86 ? 18.040 -22.461 -26.411 1.00 89.38 86 PRO A CA 1
ATOM 661 C C . PRO A 1 86 ? 17.469 -21.928 -27.730 1.00 89.38 86 PRO A C 1
ATOM 663 O O . PRO A 1 86 ? 18.037 -21.009 -28.321 1.00 89.38 86 PRO A O 1
ATOM 666 N N . ASP A 1 87 ? 16.303 -22.426 -28.146 1.00 91.38 87 ASP A N 1
ATOM 667 C CA . ASP A 1 87 ? 15.704 -22.070 -29.444 1.00 91.38 87 ASP A CA 1
ATOM 668 C C . ASP A 1 87 ? 15.409 -20.553 -29.582 1.00 91.38 87 ASP A C 1
ATOM 670 O O . ASP A 1 87 ? 15.410 -20.013 -30.684 1.00 91.38 87 ASP A O 1
ATOM 674 N N . ASN A 1 88 ? 15.225 -19.832 -28.467 1.00 92.00 88 ASN A N 1
ATOM 675 C CA . ASN A 1 88 ? 14.998 -18.380 -28.420 1.00 92.00 88 ASN A CA 1
ATOM 676 C C . ASN A 1 88 ? 16.237 -17.560 -28.005 1.00 92.00 88 ASN A C 1
ATOM 678 O O . ASN A 1 88 ? 16.114 -16.412 -27.571 1.00 92.00 88 ASN A O 1
ATOM 682 N N . PHE A 1 89 ? 17.438 -18.137 -28.092 1.00 92.50 89 PHE A N 1
ATOM 683 C CA . PHE A 1 89 ? 18.664 -17.495 -27.618 1.00 92.50 89 PHE A CA 1
ATOM 684 C C . PHE A 1 89 ? 18.942 -16.150 -28.301 1.00 92.50 89 PHE A C 1
ATOM 686 O O . PHE A 1 89 ? 19.155 -15.154 -27.613 1.00 92.50 89 PHE A O 1
ATOM 693 N N . PHE A 1 90 ? 18.911 -16.091 -29.636 1.00 92.50 90 PHE A N 1
ATOM 694 C CA . PHE A 1 90 ? 19.273 -14.874 -30.373 1.00 92.50 90 PHE A CA 1
ATOM 695 C C . PHE A 1 90 ? 18.314 -13.710 -30.105 1.00 92.50 90 PHE A C 1
ATOM 697 O O . PHE A 1 90 ? 18.766 -12.579 -29.935 1.00 92.50 90 PHE A O 1
ATOM 704 N N . SER A 1 91 ? 17.010 -13.977 -29.987 1.00 93.50 91 SER A N 1
ATOM 705 C CA . SER A 1 91 ? 16.029 -12.945 -29.635 1.00 93.50 91 SER A CA 1
ATOM 706 C C . SER A 1 91 ? 16.232 -12.440 -28.206 1.00 93.50 91 SER A C 1
ATOM 708 O O . SER A 1 91 ? 16.231 -11.235 -27.977 1.00 93.50 91 SER A O 1
ATOM 710 N N . ARG A 1 92 ? 16.477 -13.343 -27.245 1.00 93.81 92 ARG A N 1
ATOM 711 C CA . ARG A 1 92 ? 16.790 -12.970 -25.854 1.00 93.81 92 ARG A CA 1
ATOM 712 C C . ARG A 1 92 ? 18.095 -12.185 -25.750 1.00 93.81 92 ARG A C 1
ATOM 714 O O . ARG A 1 92 ? 18.186 -11.237 -24.977 1.00 93.81 92 ARG A O 1
ATOM 721 N N . ARG A 1 93 ? 19.098 -12.549 -26.554 1.00 93.88 93 ARG A N 1
ATOM 722 C CA . ARG A 1 93 ? 20.376 -11.835 -26.644 1.00 93.88 93 ARG A CA 1
ATOM 723 C C . ARG A 1 93 ? 20.194 -10.427 -27.181 1.00 93.88 93 ARG A C 1
ATOM 725 O O . ARG A 1 93 ? 20.792 -9.524 -26.613 1.00 93.88 93 ARG A O 1
ATOM 732 N N . ALA A 1 94 ? 19.386 -10.240 -28.222 1.00 93.88 94 ALA A N 1
ATOM 733 C CA . ALA A 1 94 ? 19.119 -8.927 -28.807 1.00 93.88 94 ALA A CA 1
ATOM 734 C C . ALA A 1 94 ? 18.359 -7.977 -27.855 1.00 93.88 94 ALA A C 1
ATOM 736 O O . ALA A 1 94 ? 18.469 -6.764 -27.984 1.00 93.88 94 ALA A O 1
ATOM 737 N N . ASP A 1 95 ? 17.646 -8.504 -26.856 1.00 94.12 95 ASP A N 1
ATOM 738 C CA . ASP A 1 95 ? 16.851 -7.730 -25.890 1.00 94.12 95 ASP A CA 1
ATOM 739 C C . ASP A 1 95 ? 17.666 -7.168 -24.697 1.00 94.12 95 ASP A C 1
ATOM 741 O O . ASP A 1 95 ? 17.129 -6.829 -23.637 1.00 94.12 95 ASP A O 1
ATOM 745 N N . TYR A 1 96 ? 18.992 -7.061 -24.833 1.00 94.88 96 TYR A N 1
ATOM 746 C CA . TYR A 1 96 ? 19.880 -6.666 -23.733 1.00 94.88 96 TYR A CA 1
ATOM 747 C C . TYR A 1 96 ? 19.559 -5.282 -23.149 1.00 94.88 96 TYR A C 1
ATOM 749 O O . TYR A 1 96 ? 19.713 -5.095 -21.941 1.00 94.88 96 TYR A O 1
ATOM 757 N N . VAL A 1 97 ? 19.072 -4.341 -23.966 1.00 95.50 97 VAL A N 1
ATOM 758 C CA . VAL A 1 97 ? 18.698 -2.987 -23.525 1.00 95.50 97 VAL A CA 1
ATOM 759 C C . VAL A 1 97 ? 17.524 -3.032 -22.548 1.00 95.50 97 VAL A C 1
ATOM 761 O O . VAL A 1 97 ? 17.568 -2.408 -21.489 1.00 95.50 97 VAL A O 1
ATOM 764 N N . ASN A 1 98 ? 16.469 -3.787 -22.863 1.00 95.81 98 ASN A N 1
ATOM 765 C CA . ASN A 1 98 ? 15.308 -3.891 -21.980 1.00 95.81 98 ASN A CA 1
ATOM 766 C C . ASN A 1 98 ? 15.618 -4.738 -20.752 1.00 95.81 98 ASN A C 1
ATOM 768 O O . ASN A 1 98 ? 15.188 -4.394 -19.655 1.00 95.81 98 ASN A O 1
ATOM 772 N N . ARG A 1 99 ? 16.438 -5.784 -20.901 1.00 95.88 99 ARG A N 1
ATOM 773 C CA . ARG A 1 99 ? 16.957 -6.534 -19.755 1.00 95.88 99 ARG A CA 1
ATOM 774 C C . ARG A 1 99 ? 17.722 -5.630 -18.782 1.00 95.88 99 ARG A C 1
ATOM 776 O O . ARG A 1 99 ? 17.544 -5.773 -17.576 1.00 95.88 99 ARG A O 1
ATOM 783 N N . ALA A 1 100 ? 18.539 -4.698 -19.277 1.00 96.00 100 ALA A N 1
ATOM 784 C CA . ALA A 1 100 ? 19.207 -3.715 -18.426 1.00 96.00 100 ALA A CA 1
ATOM 785 C C . ALA A 1 100 ? 18.187 -2.821 -17.698 1.00 96.00 100 ALA A C 1
ATOM 787 O O . ALA A 1 100 ? 18.278 -2.682 -16.484 1.00 96.00 100 ALA A O 1
ATOM 788 N N . LYS A 1 101 ? 17.158 -2.307 -18.394 1.00 97.56 101 LYS A N 1
ATOM 789 C CA . LYS A 1 101 ? 16.068 -1.528 -17.765 1.00 97.56 101 LYS A CA 1
ATOM 790 C C . LYS A 1 101 ? 15.358 -2.303 -16.654 1.00 97.56 101 LYS A C 1
ATOM 792 O O . LYS A 1 101 ? 15.044 -1.721 -15.619 1.00 97.56 101 LYS A O 1
ATOM 797 N N . ASP A 1 102 ? 15.097 -3.594 -16.862 1.00 98.06 102 ASP A N 1
ATOM 798 C CA . ASP A 1 102 ? 14.462 -4.436 -15.845 1.00 98.06 102 ASP A CA 1
ATOM 799 C C . ASP A 1 102 ? 15.325 -4.561 -14.599 1.00 98.06 102 ASP A C 1
ATOM 801 O O . ASP A 1 102 ? 14.839 -4.328 -13.495 1.00 98.06 102 ASP A O 1
ATOM 805 N N . LEU A 1 103 ? 16.602 -4.905 -14.777 1.00 97.81 103 LEU A N 1
ATOM 806 C CA . LEU A 1 103 ? 17.539 -5.062 -13.669 1.00 97.81 103 LEU A CA 1
ATOM 807 C C . LEU A 1 103 ? 17.763 -3.740 -12.935 1.00 97.81 103 LEU A C 1
ATOM 809 O O . LEU A 1 103 ? 17.805 -3.732 -11.709 1.00 97.81 103 LEU A O 1
ATOM 813 N N . GLU A 1 104 ? 17.831 -2.624 -13.658 1.00 97.81 104 GLU A N 1
ATOM 814 C CA . GLU A 1 104 ? 17.998 -1.301 -13.061 1.00 97.81 104 GLU A CA 1
ATOM 815 C C . GLU A 1 104 ? 16.784 -0.844 -12.257 1.00 97.81 104 GLU A C 1
ATOM 817 O O . GLU A 1 104 ? 16.924 -0.234 -11.189 1.00 97.81 104 GLU A O 1
ATOM 822 N N . LEU A 1 105 ? 15.580 -1.159 -12.737 1.00 98.12 105 LEU A N 1
ATOM 823 C CA . LEU A 1 105 ? 14.373 -0.923 -11.964 1.00 98.12 105 LEU A CA 1
ATOM 824 C C . LEU A 1 105 ? 14.347 -1.817 -10.721 1.00 98.12 105 LEU A C 1
ATOM 826 O O . LEU A 1 105 ? 14.191 -1.308 -9.616 1.00 98.12 105 LEU A O 1
ATOM 830 N N . LEU A 1 106 ? 14.538 -3.126 -10.884 1.00 98.06 106 LEU A N 1
ATOM 831 C CA . LEU A 1 106 ? 14.522 -4.098 -9.788 1.00 98.06 106 LEU A CA 1
ATOM 832 C C . LEU A 1 106 ? 15.553 -3.776 -8.699 1.00 98.06 106 LEU A C 1
ATOM 834 O O . LEU A 1 106 ? 15.224 -3.836 -7.517 1.00 98.06 106 LEU A O 1
ATOM 838 N N . CYS A 1 107 ? 16.753 -3.343 -9.094 1.00 97.00 107 CYS A N 1
ATOM 839 C CA . CYS A 1 107 ? 17.797 -2.859 -8.193 1.00 97.00 107 CYS A CA 1
ATOM 840 C C . CYS A 1 107 ? 17.299 -1.698 -7.316 1.00 97.00 107 CYS A C 1
ATOM 842 O O . CYS A 1 107 ? 17.431 -1.738 -6.097 1.00 97.00 107 CYS A O 1
ATOM 844 N N . ARG A 1 108 ? 16.647 -0.688 -7.910 1.00 95.69 108 ARG A N 1
ATOM 845 C CA . ARG A 1 108 ? 16.095 0.462 -7.164 1.00 95.69 108 ARG A CA 1
ATOM 846 C C . ARG A 1 108 ? 14.940 0.082 -6.244 1.00 95.69 108 ARG A C 1
ATOM 848 O O . ARG A 1 108 ? 14.773 0.700 -5.193 1.00 95.69 108 ARG A O 1
ATOM 855 N N . LEU A 1 109 ? 14.126 -0.890 -6.651 1.00 93.94 109 LEU A N 1
ATOM 856 C CA . LEU A 1 109 ? 13.013 -1.383 -5.839 1.00 93.94 109 LEU A CA 1
ATOM 857 C C . LEU A 1 109 ? 13.467 -2.308 -4.704 1.00 93.94 109 LEU A C 1
ATOM 859 O O . LEU A 1 109 ? 12.646 -2.603 -3.840 1.00 93.94 109 LEU A O 1
ATOM 863 N N . ASP A 1 110 ? 14.734 -2.738 -4.701 1.00 93.50 110 ASP A N 1
ATOM 864 C CA . ASP A 1 110 ? 15.260 -3.784 -3.818 1.00 93.50 110 ASP A CA 1
ATOM 865 C C . ASP A 1 110 ? 14.466 -5.101 -3.950 1.00 93.50 110 ASP A C 1
ATOM 867 O O . ASP A 1 110 ? 14.074 -5.746 -2.979 1.00 93.50 110 ASP A O 1
ATOM 871 N N . ILE A 1 111 ? 14.170 -5.480 -5.200 1.00 94.88 111 ILE A N 1
ATOM 872 C CA . ILE A 1 111 ? 13.423 -6.694 -5.547 1.00 94.88 111 ILE A CA 1
ATOM 873 C C . ILE A 1 111 ? 14.304 -7.599 -6.403 1.00 94.88 111 ILE A C 1
ATOM 875 O O . ILE A 1 111 ? 14.881 -7.181 -7.406 1.00 94.88 111 ILE A O 1
ATOM 879 N N . ARG A 1 112 ? 14.383 -8.881 -6.040 1.00 95.81 112 ARG A N 1
ATOM 880 C CA . ARG A 1 112 ? 15.108 -9.875 -6.834 1.00 95.81 112 ARG A CA 1
ATOM 881 C C . ARG A 1 112 ? 14.324 -10.211 -8.115 1.00 95.81 112 ARG A C 1
ATOM 883 O O . ARG A 1 112 ? 13.110 -10.374 -8.056 1.00 95.81 112 ARG A O 1
ATOM 890 N N . PRO A 1 113 ? 14.985 -10.398 -9.271 1.00 96.38 113 PRO A N 1
ATOM 891 C CA . PRO A 1 113 ? 14.303 -10.872 -10.469 1.00 96.38 113 PRO A CA 1
ATOM 892 C C . PRO A 1 113 ? 13.517 -12.163 -10.243 1.00 96.38 113 PRO A C 1
ATOM 894 O O . PRO A 1 113 ? 14.001 -13.091 -9.591 1.00 96.38 113 PRO A O 1
ATOM 897 N N . ASN A 1 114 ? 12.341 -12.236 -10.865 1.00 95.25 114 ASN A N 1
ATOM 898 C CA . ASN A 1 114 ? 11.446 -13.391 -10.888 1.00 95.25 114 ASN A CA 1
ATOM 899 C C . ASN A 1 114 ? 10.808 -13.742 -9.529 1.00 95.25 114 ASN A C 1
ATOM 901 O O . ASN A 1 114 ? 10.280 -14.846 -9.384 1.00 95.25 114 ASN A O 1
ATOM 905 N N . THR A 1 115 ? 10.812 -12.821 -8.558 1.00 95.69 115 THR A N 1
ATOM 906 C CA . THR A 1 115 ? 10.021 -12.945 -7.323 1.00 95.69 115 THR A CA 1
ATOM 907 C C . THR A 1 115 ? 8.613 -12.382 -7.492 1.00 95.69 115 THR A C 1
ATOM 909 O O . THR A 1 115 ? 8.328 -11.605 -8.407 1.00 95.69 115 THR A O 1
ATOM 912 N N . ILE A 1 116 ? 7.720 -12.825 -6.607 1.00 95.62 116 ILE A N 1
ATOM 913 C CA . ILE A 1 116 ? 6.297 -12.499 -6.618 1.00 95.62 116 ILE A CA 1
ATOM 914 C C . ILE A 1 116 ? 5.998 -11.526 -5.476 1.00 95.62 116 ILE A C 1
ATOM 916 O O . ILE A 1 116 ? 6.392 -11.780 -4.338 1.00 95.62 116 ILE A O 1
ATOM 920 N N . HIS A 1 117 ? 5.298 -10.433 -5.781 1.00 93.12 117 HIS A N 1
ATOM 921 C CA . HIS A 1 117 ? 4.904 -9.408 -4.814 1.00 93.12 117 HIS A CA 1
ATOM 922 C C . HIS A 1 117 ? 3.480 -8.900 -5.087 1.00 93.12 117 HIS A C 1
ATOM 924 O O . HIS A 1 117 ? 3.092 -8.812 -6.254 1.00 93.12 117 HIS A O 1
ATOM 930 N N . PRO A 1 118 ? 2.711 -8.485 -4.062 1.00 92.56 118 PRO A N 1
ATOM 931 C CA . PRO A 1 118 ? 1.441 -7.795 -4.271 1.00 92.56 118 PRO A CA 1
ATOM 932 C C . PRO A 1 118 ? 1.629 -6.516 -5.097 1.00 92.56 118 PRO A C 1
ATOM 934 O O . PRO A 1 118 ? 2.534 -5.721 -4.823 1.00 92.56 118 PRO A O 1
ATOM 937 N N . ALA A 1 119 ? 0.758 -6.283 -6.082 1.00 94.12 119 ALA A N 1
ATOM 938 C CA . ALA A 1 119 ? 0.863 -5.129 -6.974 1.00 94.12 119 ALA A CA 1
ATOM 939 C C . ALA A 1 119 ? 0.917 -3.799 -6.216 1.00 94.12 119 ALA A C 1
ATOM 941 O O . ALA A 1 119 ? 1.704 -2.917 -6.554 1.00 94.12 119 ALA A O 1
ATOM 942 N N . ILE A 1 120 ? 0.119 -3.663 -5.161 1.00 91.12 120 ILE A N 1
ATOM 943 C CA . ILE A 1 120 ? 0.043 -2.448 -4.360 1.00 91.12 120 ILE A CA 1
ATOM 944 C C . ILE A 1 120 ? 1.365 -2.079 -3.682 1.00 91.12 120 ILE A C 1
ATOM 946 O O . ILE A 1 120 ? 1.718 -0.898 -3.630 1.00 91.12 120 ILE A O 1
ATOM 950 N N . ASP A 1 121 ? 2.127 -3.073 -3.228 1.00 90.62 121 ASP A N 1
ATOM 951 C CA . ASP A 1 121 ? 3.435 -2.858 -2.614 1.00 90.62 121 ASP A CA 1
ATOM 952 C C . ASP A 1 121 ? 4.454 -2.443 -3.678 1.00 90.62 121 ASP A C 1
ATOM 954 O O . ASP A 1 121 ? 5.183 -1.467 -3.496 1.00 90.62 121 ASP A O 1
ATOM 958 N N . VAL A 1 122 ? 4.438 -3.115 -4.834 1.00 94.12 122 VAL A N 1
ATOM 959 C CA . VAL A 1 122 ? 5.301 -2.791 -5.979 1.00 94.12 122 VAL A CA 1
ATOM 960 C C . VAL A 1 122 ? 5.053 -1.369 -6.481 1.00 94.12 122 VAL A C 1
ATOM 962 O O . VAL A 1 122 ? 6.003 -0.610 -6.669 1.00 94.12 122 VAL A O 1
ATOM 965 N N . VAL A 1 123 ? 3.791 -0.974 -6.673 1.00 93.75 123 VAL A N 1
ATOM 966 C CA . VAL A 1 123 ? 3.437 0.370 -7.156 1.00 93.75 123 VAL A CA 1
ATOM 967 C C . VAL A 1 123 ? 3.884 1.443 -6.166 1.00 93.75 123 VAL A C 1
ATOM 969 O O . VAL A 1 123 ? 4.395 2.486 -6.569 1.00 93.75 123 VAL A O 1
ATOM 972 N N . ARG A 1 124 ? 3.752 1.208 -4.861 1.00 89.69 124 ARG A N 1
ATOM 973 C CA . ARG A 1 124 ? 4.240 2.164 -3.860 1.00 89.69 124 ARG A CA 1
ATOM 974 C C . ARG A 1 124 ? 5.752 2.265 -3.825 1.00 89.69 124 ARG A C 1
ATOM 976 O O . ARG A 1 124 ? 6.275 3.378 -3.814 1.00 89.69 124 ARG A O 1
ATOM 983 N N . LEU A 1 125 ? 6.447 1.129 -3.842 1.00 90.56 125 LEU A N 1
ATOM 984 C CA . LEU A 1 125 ? 7.906 1.103 -3.913 1.00 90.56 125 LEU A CA 1
ATOM 985 C C . LEU A 1 125 ? 8.402 1.833 -5.161 1.00 90.56 125 LEU A C 1
ATOM 987 O O . LEU A 1 125 ? 9.354 2.603 -5.060 1.00 90.56 125 LEU A O 1
ATOM 991 N N . LEU A 1 126 ? 7.716 1.675 -6.298 1.00 93.69 126 LEU A N 1
ATOM 992 C CA . LEU A 1 126 ? 8.012 2.395 -7.534 1.00 93.69 126 LEU A CA 1
ATOM 993 C C . LEU A 1 126 ? 8.038 3.907 -7.310 1.00 93.69 126 LEU A C 1
ATOM 995 O O . LEU A 1 126 ? 9.057 4.547 -7.554 1.00 93.69 126 LEU A O 1
ATOM 999 N N . PHE A 1 127 ? 6.955 4.482 -6.791 1.00 91.38 127 PHE A N 1
ATOM 1000 C CA . PHE A 1 127 ? 6.879 5.932 -6.595 1.00 91.38 127 PHE A CA 1
ATOM 1001 C C . PHE A 1 127 ? 7.738 6.445 -5.436 1.00 91.38 127 PHE A C 1
ATOM 1003 O O . PHE A 1 127 ? 8.140 7.612 -5.446 1.00 91.38 127 PHE A O 1
ATOM 1010 N N . LEU A 1 128 ? 8.037 5.594 -4.455 1.00 87.44 128 LEU A N 1
ATOM 1011 C CA . LEU A 1 128 ? 8.939 5.923 -3.360 1.00 87.44 128 LEU A CA 1
ATOM 1012 C C . LEU A 1 128 ? 10.406 5.961 -3.806 1.00 87.44 128 LEU A C 1
ATOM 1014 O O . LEU A 1 128 ? 11.123 6.887 -3.442 1.00 87.44 128 LEU A O 1
ATOM 1018 N N . LYS A 1 129 ? 10.857 4.949 -4.554 1.00 90.88 129 LYS A N 1
ATOM 1019 C CA . LYS A 1 129 ? 12.279 4.712 -4.851 1.00 90.88 129 LYS A CA 1
ATOM 1020 C C . LYS A 1 129 ? 12.714 5.232 -6.220 1.00 90.88 129 LYS A C 1
ATOM 1022 O O . LYS A 1 129 ? 13.897 5.494 -6.418 1.00 90.88 129 LYS A O 1
ATOM 1027 N N . VAL A 1 130 ? 11.792 5.398 -7.170 1.00 93.25 130 VAL A N 1
ATOM 1028 C CA . VAL A 1 130 ? 12.117 5.859 -8.526 1.00 93.25 130 VAL A CA 1
ATOM 1029 C C . VAL A 1 130 ? 11.762 7.337 -8.678 1.00 93.25 130 VAL A C 1
ATOM 1031 O O . VAL A 1 130 ? 10.623 7.721 -8.955 1.00 93.25 130 VAL A O 1
ATOM 1034 N N . GLU A 1 131 ? 12.764 8.194 -8.494 1.00 91.25 131 GLU A N 1
ATOM 1035 C CA . GLU A 1 131 ? 12.609 9.651 -8.589 1.00 91.25 131 GLU A CA 1
ATOM 1036 C C . GLU A 1 131 ? 12.506 10.156 -10.029 1.00 91.25 131 GLU A C 1
ATOM 1038 O O . GLU A 1 131 ? 11.783 11.110 -10.313 1.00 91.25 131 GLU A O 1
ATOM 1043 N N . SER A 1 132 ? 13.212 9.498 -10.946 1.00 93.62 132 SER A N 1
ATOM 1044 C CA . SER A 1 132 ? 13.232 9.823 -12.369 1.00 93.62 132 SER A CA 1
ATOM 1045 C C . SER A 1 132 ? 13.569 8.587 -13.200 1.00 93.62 132 SER A C 1
ATOM 1047 O O . SER A 1 132 ? 13.945 7.544 -12.666 1.00 93.62 132 SER A O 1
ATOM 1049 N N . LEU A 1 133 ? 13.480 8.721 -14.524 1.00 96.38 133 LEU A N 1
ATOM 1050 C CA . LEU A 1 133 ? 13.890 7.680 -15.466 1.00 96.38 133 LEU A CA 1
ATOM 1051 C C . LEU A 1 133 ? 15.419 7.614 -15.685 1.00 96.38 133 LEU A C 1
ATOM 1053 O O . LEU A 1 133 ? 15.886 6.776 -16.464 1.00 96.38 133 LEU A O 1
ATOM 1057 N N . LYS A 1 134 ? 16.196 8.478 -15.011 1.00 95.94 134 LYS A N 1
ATOM 1058 C CA . LYS A 1 134 ? 17.658 8.542 -15.118 1.00 95.94 134 LYS A CA 1
ATOM 1059 C C . LYS A 1 134 ? 18.309 7.259 -14.599 1.00 95.94 134 LYS A C 1
ATOM 1061 O O . LYS A 1 134 ? 18.011 6.782 -13.502 1.00 95.94 134 LYS A O 1
ATOM 1066 N N . GLY A 1 135 ? 19.236 6.722 -15.382 1.00 95.75 135 GLY A N 1
ATOM 1067 C CA . GLY A 1 135 ? 19.922 5.465 -15.105 1.00 95.75 135 GLY A CA 1
ATOM 1068 C C . GLY A 1 135 ? 19.033 4.231 -15.270 1.00 95.75 135 GLY A C 1
ATOM 1069 O O . GLY A 1 135 ? 19.445 3.154 -14.859 1.00 95.75 135 GLY A O 1
ATOM 1070 N N . ILE A 1 136 ? 17.820 4.381 -15.820 1.00 96.88 136 ILE A N 1
ATOM 1071 C CA . ILE A 1 136 ? 16.948 3.267 -16.216 1.00 96.88 136 ILE A CA 1
ATOM 1072 C C . ILE A 1 136 ? 16.661 3.383 -17.713 1.00 96.88 136 ILE A C 1
ATOM 1074 O O . ILE A 1 136 ? 17.141 2.581 -18.505 1.00 96.88 136 ILE A O 1
ATOM 1078 N N . CYS A 1 137 ? 15.905 4.407 -18.119 1.00 96.69 137 CYS A N 1
ATOM 1079 C CA . CYS A 1 137 ? 15.471 4.580 -19.507 1.00 96.69 137 CYS A CA 1
ATOM 1080 C C . CYS A 1 137 ? 16.382 5.510 -20.322 1.00 96.69 137 CYS A C 1
ATOM 1082 O O . CYS A 1 137 ? 16.281 5.499 -21.549 1.00 96.69 137 CYS A O 1
ATOM 1084 N N . TYR A 1 138 ? 17.216 6.311 -19.653 1.00 95.44 138 TYR A N 1
ATOM 1085 C CA . TYR A 1 138 ? 18.252 7.162 -20.247 1.00 95.44 138 TYR A CA 1
ATOM 1086 C C . TYR A 1 138 ? 19.468 7.265 -19.323 1.00 95.44 138 TYR A C 1
ATOM 1088 O O . TYR A 1 138 ? 19.337 7.039 -18.118 1.00 95.44 138 TYR A O 1
ATOM 1096 N N . GLN A 1 139 ? 20.625 7.646 -19.865 1.00 94.00 139 GLN A N 1
ATOM 1097 C CA . GLN A 1 139 ? 21.870 7.825 -19.106 1.00 94.00 139 GLN A CA 1
ATOM 1098 C C . GLN A 1 139 ? 22.298 9.302 -19.074 1.00 94.00 139 GLN A C 1
ATOM 1100 O O . GLN A 1 139 ? 21.824 10.130 -19.856 1.00 94.00 139 GLN A O 1
ATOM 1105 N N . ASP A 1 140 ? 23.162 9.673 -18.129 1.00 90.69 140 ASP A N 1
ATOM 1106 C CA . ASP A 1 140 ? 23.788 11.005 -18.076 1.00 90.69 140 ASP A CA 1
ATOM 1107 C C . ASP A 1 140 ? 25.137 11.087 -18.792 1.00 90.69 140 ASP A C 1
ATOM 1109 O O . ASP A 1 140 ? 25.734 12.160 -18.848 1.00 90.69 140 ASP A O 1
ATOM 1113 N N . PHE A 1 141 ? 25.577 9.978 -19.375 1.00 90.81 141 PHE A N 1
ATOM 1114 C CA . PHE A 1 141 ? 26.722 9.901 -20.266 1.00 90.81 141 PHE A CA 1
ATOM 1115 C C . PHE A 1 141 ? 26.276 9.562 -21.692 1.00 90.81 141 PHE A C 1
ATOM 1117 O O . PHE A 1 141 ? 25.170 9.065 -21.921 1.00 90.81 141 PHE A O 1
ATOM 1124 N N . GLU A 1 142 ? 27.146 9.853 -22.656 1.00 87.31 142 GLU A N 1
ATOM 1125 C CA . GLU A 1 142 ? 26.908 9.555 -24.066 1.00 87.31 142 GLU A CA 1
ATOM 1126 C C . GLU A 1 142 ? 26.827 8.039 -24.289 1.00 87.31 142 GLU A C 1
ATOM 1128 O O . GLU A 1 142 ? 27.701 7.281 -23.865 1.00 87.31 142 GLU A O 1
ATOM 1133 N N . THR A 1 143 ? 25.756 7.597 -24.946 1.00 89.06 143 THR A N 1
ATOM 1134 C CA . THR A 1 143 ? 25.517 6.192 -25.294 1.00 89.06 143 THR A CA 1
ATOM 1135 C C . THR A 1 143 ? 25.628 6.011 -26.805 1.00 89.06 143 THR A C 1
ATOM 1137 O O . THR A 1 143 ? 25.341 6.926 -27.576 1.00 89.06 143 THR A O 1
ATOM 1140 N N . SER A 1 144 ? 26.082 4.835 -27.247 1.00 92.69 144 SER A N 1
ATOM 1141 C CA . SER A 1 144 ? 26.149 4.515 -28.676 1.00 92.69 144 SER A CA 1
ATOM 1142 C C . SER A 1 144 ? 24.765 4.183 -29.242 1.00 92.69 144 SER A C 1
ATOM 1144 O O . SER A 1 144 ? 23.824 3.911 -28.497 1.00 92.69 144 SER A O 1
ATOM 1146 N N . SER A 1 145 ? 24.647 4.118 -30.572 1.00 93.31 145 SER A N 1
ATOM 1147 C CA . SER A 1 145 ? 23.426 3.654 -31.254 1.00 93.31 145 SER A CA 1
ATOM 1148 C C . SER A 1 145 ? 22.999 2.239 -30.854 1.00 93.31 145 SER A C 1
ATOM 1150 O O . SER A 1 145 ? 21.824 1.906 -30.964 1.00 93.31 145 SER A O 1
ATOM 1152 N N . GLU A 1 146 ? 23.938 1.426 -30.364 1.00 95.38 146 GLU A N 1
ATOM 1153 C CA . GLU A 1 146 ? 23.678 0.083 -29.838 1.00 95.38 146 GLU A CA 1
ATOM 1154 C C . GLU A 1 146 ? 23.002 0.118 -28.455 1.00 95.38 146 GLU A C 1
ATOM 1156 O O . GLU A 1 146 ? 22.435 -0.876 -28.017 1.00 95.38 146 GLU A O 1
ATOM 1161 N N . TRP A 1 147 ? 23.023 1.245 -27.743 1.00 95.69 147 TRP A N 1
ATOM 1162 C CA . TRP A 1 147 ? 22.376 1.416 -26.437 1.00 95.69 147 TRP A CA 1
ATOM 1163 C C . TRP A 1 147 ? 21.341 2.545 -26.483 1.00 95.69 147 TRP A C 1
ATOM 1165 O O . TRP A 1 147 ? 21.488 3.545 -25.780 1.00 95.69 147 TRP A O 1
ATOM 1175 N N . PRO A 1 148 ? 20.282 2.407 -27.303 1.00 94.62 148 PRO A N 1
ATOM 1176 C CA . PRO A 1 148 ? 19.304 3.463 -27.487 1.00 94.62 148 PRO A CA 1
ATOM 1177 C C . PRO A 1 148 ? 18.518 3.742 -26.203 1.00 94.62 148 PRO A C 1
ATOM 1179 O O . PRO A 1 148 ? 18.067 2.835 -25.492 1.00 94.62 148 PRO A O 1
ATOM 1182 N N . GLU A 1 149 ? 18.282 5.025 -25.948 1.00 94.25 149 GLU A N 1
ATOM 1183 C CA . GLU A 1 149 ? 17.349 5.473 -24.920 1.00 94.25 149 GLU A CA 1
ATOM 1184 C C . GLU A 1 149 ? 15.898 5.179 -25.328 1.00 94.25 149 GLU A C 1
ATOM 1186 O O . GLU A 1 149 ? 15.560 5.024 -26.503 1.00 94.25 149 GLU A O 1
ATOM 1191 N N . CYS A 1 150 ? 14.999 5.115 -24.346 1.00 93.19 150 CYS A N 1
ATOM 1192 C CA . CYS A 1 150 ? 13.565 5.078 -24.641 1.00 93.19 150 CYS A CA 1
ATOM 1193 C C . CYS A 1 150 ? 13.099 6.433 -25.207 1.00 93.19 150 CYS A C 1
ATOM 1195 O O . CYS A 1 150 ? 13.475 7.480 -24.685 1.00 93.19 150 CYS A O 1
ATOM 1197 N N . GLU A 1 151 ? 12.203 6.426 -26.202 1.00 93.38 151 GLU A N 1
ATOM 1198 C CA . GLU A 1 151 ? 11.679 7.656 -26.829 1.00 93.38 151 GLU A CA 1
ATOM 1199 C C . GLU A 1 151 ? 10.989 8.603 -25.826 1.00 93.38 151 GLU A C 1
ATOM 1201 O O . GLU A 1 151 ? 10.977 9.818 -26.008 1.00 93.38 151 GLU A O 1
ATOM 1206 N N . TYR A 1 152 ? 10.456 8.055 -24.727 1.00 95.38 152 TYR A N 1
ATOM 1207 C CA . TYR A 1 152 ? 9.814 8.816 -23.654 1.00 95.38 152 TYR A CA 1
ATOM 1208 C C . TYR A 1 152 ? 10.750 9.151 -22.489 1.00 95.38 152 TYR A C 1
ATOM 1210 O O . TYR A 1 152 ? 10.337 9.863 -21.573 1.00 95.38 152 TYR A O 1
ATOM 1218 N N . ALA A 1 153 ? 11.997 8.670 -22.493 1.00 93.62 153 ALA A N 1
ATOM 1219 C CA . ALA A 1 153 ? 12.884 8.718 -21.331 1.00 93.62 153 ALA A CA 1
ATOM 1220 C C . ALA A 1 153 ? 13.163 10.141 -20.827 1.00 93.62 153 ALA A C 1
ATOM 1222 O O . ALA A 1 153 ? 13.263 10.358 -19.622 1.00 93.62 153 ALA A O 1
ATOM 1223 N N . ARG A 1 154 ? 13.250 11.101 -21.755 1.00 93.75 154 ARG A N 1
ATOM 1224 C CA . ARG A 1 154 ? 13.502 12.528 -21.484 1.00 93.75 154 ARG A CA 1
ATOM 1225 C C . ARG A 1 154 ? 12.254 13.402 -21.600 1.00 93.75 154 ARG A C 1
ATOM 1227 O O . ARG A 1 154 ? 12.352 14.623 -21.586 1.00 93.75 154 ARG A O 1
ATOM 1234 N N . THR A 1 155 ? 11.087 12.786 -21.747 1.00 94.75 155 THR A N 1
ATOM 1235 C CA . THR A 1 155 ? 9.809 13.503 -21.766 1.00 94.75 155 THR A CA 1
ATOM 1236 C C . THR A 1 155 ? 9.249 13.634 -20.355 1.00 94.75 155 THR A C 1
ATOM 1238 O O . THR A 1 155 ? 9.610 12.881 -19.451 1.00 94.75 155 THR A O 1
ATOM 1241 N N . ASP A 1 156 ? 8.293 14.540 -20.176 1.00 92.94 156 ASP A N 1
ATOM 1242 C CA . ASP A 1 156 ? 7.703 14.789 -18.864 1.00 92.94 156 ASP A CA 1
ATOM 1243 C C . ASP A 1 156 ? 6.639 13.760 -18.442 1.00 92.94 156 ASP A C 1
ATOM 1245 O O . ASP A 1 156 ? 6.084 13.905 -17.363 1.00 92.94 156 ASP A O 1
ATOM 1249 N N . HIS A 1 157 ? 6.345 12.705 -19.212 1.00 95.12 157 HIS A N 1
ATOM 1250 C CA . HIS A 1 157 ? 5.255 11.767 -18.887 1.00 95.12 157 HIS A CA 1
ATOM 1251 C C . HIS A 1 157 ? 5.405 11.133 -17.491 1.00 95.12 157 HIS A C 1
ATOM 1253 O O . HIS A 1 157 ? 4.511 11.253 -16.654 1.00 95.12 157 HIS A O 1
ATOM 1259 N N . TYR A 1 158 ? 6.554 10.510 -17.197 1.00 94.12 158 TYR A N 1
ATOM 1260 C CA . TYR A 1 158 ? 6.805 9.925 -15.872 1.00 94.12 158 TYR A CA 1
ATOM 1261 C C . TYR A 1 158 ? 6.820 10.995 -14.774 1.00 94.12 158 TYR A C 1
ATOM 1263 O O . TYR A 1 158 ? 6.217 10.825 -13.712 1.00 94.12 158 TYR A O 1
ATOM 1271 N N . LYS A 1 159 ? 7.495 12.118 -15.049 1.00 92.00 159 LYS A N 1
ATOM 1272 C CA . LYS A 1 159 ? 7.634 13.240 -14.119 1.00 92.00 159 LYS A CA 1
ATOM 1273 C C . LYS A 1 159 ? 6.272 13.831 -13.752 1.00 92.00 159 LYS A C 1
ATOM 1275 O O . LYS A 1 159 ? 6.007 14.007 -12.572 1.00 92.00 159 LYS A O 1
ATOM 1280 N N . GLN A 1 160 ? 5.388 14.057 -14.721 1.00 90.12 160 GLN A N 1
ATOM 1281 C CA . GLN A 1 160 ? 4.037 14.577 -14.511 1.00 90.12 160 GLN A CA 1
ATOM 1282 C C . GLN A 1 160 ? 3.212 13.646 -13.632 1.00 90.12 160 GLN A C 1
ATOM 1284 O O . GLN A 1 160 ? 2.616 14.118 -12.665 1.00 90.12 160 GLN A O 1
ATOM 1289 N N . THR A 1 161 ? 3.209 12.338 -13.916 1.00 90.12 161 THR A N 1
ATOM 1290 C CA . THR A 1 161 ? 2.522 11.370 -13.053 1.00 90.12 161 THR A CA 1
ATOM 1291 C C . THR A 1 161 ? 3.074 11.443 -11.633 1.00 90.12 161 THR A C 1
ATOM 1293 O O . THR A 1 161 ? 2.313 11.570 -10.675 1.00 90.12 161 THR A O 1
ATOM 1296 N N . ARG A 1 162 ? 4.402 11.430 -11.473 1.00 87.50 162 ARG A N 1
ATOM 1297 C CA . ARG A 1 162 ? 5.048 11.447 -10.158 1.00 87.50 162 ARG A CA 1
ATOM 1298 C C . ARG A 1 162 ? 4.818 12.749 -9.385 1.00 87.50 162 ARG A C 1
ATOM 1300 O O . ARG A 1 162 ? 4.495 12.683 -8.207 1.00 87.50 162 ARG A O 1
ATOM 1307 N N . GLU A 1 163 ? 5.001 13.917 -9.995 1.00 82.06 163 GLU A N 1
ATOM 1308 C CA . GLU A 1 163 ? 4.952 15.227 -9.323 1.00 82.06 163 GLU A CA 1
ATOM 1309 C C . GLU A 1 163 ? 3.536 15.647 -8.935 1.00 82.06 163 GLU A C 1
ATOM 1311 O O . GLU A 1 163 ? 3.345 16.208 -7.849 1.00 82.06 163 GLU A O 1
ATOM 1316 N N . LYS A 1 164 ? 2.544 15.328 -9.780 1.00 71.50 164 LYS A N 1
ATOM 1317 C CA . LYS A 1 164 ? 1.132 15.549 -9.450 1.00 71.50 164 LYS A CA 1
ATOM 1318 C C . LYS A 1 164 ? 0.725 14.754 -8.207 1.00 71.50 164 LYS A C 1
ATOM 1320 O O . LYS A 1 164 ? -0.011 15.269 -7.376 1.00 71.50 164 LYS A O 1
ATOM 1325 N N . GLY A 1 165 ? 1.270 13.545 -8.026 1.00 60.03 165 GLY A N 1
ATOM 1326 C CA . GLY A 1 165 ? 1.070 12.759 -6.804 1.00 60.03 165 GLY A CA 1
ATOM 1327 C C . GLY A 1 165 ? 1.978 13.174 -5.635 1.00 60.03 165 GLY A C 1
ATOM 1328 O O . GLY A 1 165 ? 1.557 13.181 -4.478 1.00 60.03 165 GLY A O 1
ATOM 1329 N N . GLY A 1 166 ? 3.224 13.554 -5.929 1.00 58.12 166 GLY A N 1
ATOM 1330 C CA . GLY A 1 166 ? 4.289 13.863 -4.972 1.00 58.12 166 GLY A CA 1
ATOM 1331 C C . GLY A 1 166 ? 4.507 12.791 -3.882 1.00 58.12 166 GLY A C 1
ATOM 1332 O O . GLY A 1 166 ? 3.841 11.759 -3.850 1.00 58.12 166 GLY A O 1
ATOM 1333 N N . PRO A 1 167 ? 5.365 13.063 -2.883 1.00 53.69 167 PRO A N 1
ATOM 1334 C CA . PRO A 1 167 ? 5.299 12.395 -1.575 1.00 53.69 167 PRO A CA 1
ATOM 1335 C C . PRO A 1 167 ? 4.002 12.726 -0.793 1.00 53.69 167 PRO A C 1
ATOM 1337 O O . PRO A 1 167 ? 3.837 12.306 0.348 1.00 53.69 167 PRO A O 1
ATOM 1340 N N . ARG A 1 168 ? 3.068 13.481 -1.395 1.00 50.25 168 ARG A N 1
ATOM 1341 C CA . ARG A 1 168 ? 1.808 13.960 -0.808 1.00 50.25 168 ARG A CA 1
ATOM 1342 C C . ARG A 1 168 ? 0.697 12.903 -0.825 1.00 50.25 168 ARG A C 1
ATOM 1344 O O . ARG A 1 168 ? -0.144 12.911 0.063 1.00 50.25 168 ARG A O 1
ATOM 1351 N N . CYS A 1 169 ? 0.746 11.932 -1.739 1.00 57.88 169 CYS A N 1
ATOM 1352 C CA . CYS A 1 169 ? -0.196 10.801 -1.813 1.00 57.88 169 CYS A CA 1
ATOM 1353 C C . CYS A 1 169 ? -0.134 9.809 -0.630 1.00 57.88 169 CYS A C 1
ATOM 1355 O O . CYS A 1 169 ? -0.823 8.793 -0.660 1.00 57.88 169 CYS A O 1
ATOM 1357 N N . TYR A 1 170 ? 0.686 10.080 0.392 1.00 64.88 170 TYR A N 1
ATOM 1358 C CA . TYR A 1 170 ? 0.901 9.223 1.564 1.00 64.88 170 TYR A CA 1
ATOM 1359 C C . TYR A 1 170 ? 0.357 9.824 2.870 1.00 64.88 170 TYR A C 1
ATOM 1361 O O . TYR A 1 170 ? 0.753 9.396 3.953 1.00 64.88 170 TYR A O 1
ATOM 1369 N N . SER A 1 171 ? -0.555 10.798 2.790 1.00 77.81 171 SER A N 1
ATOM 1370 C CA . SER A 1 171 ? -1.390 11.217 3.922 1.00 77.81 171 SER A CA 1
ATOM 1371 C C . SER A 1 171 ? -2.866 10.976 3.614 1.00 77.81 171 SER A C 1
ATOM 1373 O O . SER A 1 171 ? -3.319 11.253 2.503 1.00 77.81 171 SER A O 1
ATOM 1375 N N . MET A 1 172 ? -3.615 10.490 4.606 1.00 80.44 172 MET A N 1
ATOM 1376 C CA . MET A 1 172 ? -5.064 10.315 4.492 1.00 80.44 172 MET A CA 1
ATOM 1377 C C . MET A 1 172 ? -5.788 11.648 4.280 1.00 80.44 172 MET A C 1
ATOM 1379 O O . MET A 1 172 ? -6.711 11.696 3.472 1.00 80.44 172 MET A O 1
ATOM 1383 N N . ASP A 1 173 ? -5.323 12.725 4.919 1.00 80.75 173 ASP A N 1
ATOM 1384 C CA . ASP A 1 173 ? -5.904 14.066 4.766 1.00 80.75 173 ASP A CA 1
ATOM 1385 C C . ASP A 1 173 ? -5.741 14.574 3.333 1.00 80.75 173 ASP A C 1
ATOM 1387 O O . ASP A 1 173 ? -6.688 15.060 2.731 1.00 80.75 173 ASP A O 1
ATOM 1391 N N . VAL A 1 174 ? -4.569 14.349 2.729 1.00 83.19 174 VAL A N 1
ATOM 1392 C CA . VAL A 1 174 ? -4.341 14.702 1.320 1.00 83.19 174 VAL A CA 1
ATOM 1393 C C . VAL A 1 174 ? -5.225 13.864 0.397 1.00 83.19 174 VAL A C 1
ATOM 1395 O O . VAL A 1 174 ? -5.763 14.383 -0.580 1.00 83.19 174 VAL A O 1
ATOM 1398 N N . CYS A 1 175 ? -5.389 12.570 0.694 1.00 85.88 175 CYS A N 1
ATOM 1399 C CA . CYS A 1 175 ? -6.273 11.705 -0.088 1.00 85.88 175 CYS A CA 1
ATOM 1400 C C . CYS A 1 175 ? -7.728 12.165 -0.022 1.00 85.88 175 CYS A C 1
ATOM 1402 O O . CYS A 1 175 ? -8.448 12.040 -1.005 1.00 85.88 175 CYS A O 1
ATOM 1404 N N . TRP A 1 176 ? -8.148 12.733 1.103 1.00 87.06 176 TRP A N 1
ATOM 1405 C CA . TRP A 1 176 ? -9.451 13.363 1.247 1.00 87.06 176 TRP A CA 1
ATOM 1406 C C . TRP A 1 176 ? -9.560 14.701 0.517 1.00 87.06 176 TRP A C 1
ATOM 1408 O O . TRP A 1 176 ? -10.495 14.900 -0.260 1.00 87.06 176 TRP A O 1
ATOM 1418 N N . ASP A 1 177 ? -8.599 15.597 0.730 1.00 87.62 177 ASP A N 1
ATOM 1419 C CA . ASP A 1 177 ? -8.619 16.948 0.171 1.00 87.62 177 ASP A CA 1
ATOM 1420 C C . ASP A 1 177 ? -8.623 16.928 -1.356 1.00 87.62 177 ASP A C 1
ATOM 1422 O O . ASP A 1 177 ? -9.301 17.748 -1.976 1.00 87.62 177 ASP A O 1
ATOM 1426 N N . LEU A 1 178 ? -7.907 15.975 -1.963 1.00 87.19 178 LEU A N 1
ATOM 1427 C CA . LEU A 1 178 ? -7.796 15.827 -3.414 1.00 87.19 178 LEU A CA 1
ATOM 1428 C C . LEU A 1 178 ? -8.783 14.804 -3.995 1.00 87.19 178 LEU A C 1
ATOM 1430 O O . LEU A 1 178 ? -9.325 15.044 -5.071 1.00 87.19 178 LEU A O 1
ATOM 1434 N N . GLY A 1 179 ? -9.083 13.708 -3.290 1.00 87.94 179 GLY A N 1
ATOM 1435 C CA . GLY A 1 179 ? -10.038 12.681 -3.728 1.00 87.94 179 GLY A CA 1
ATOM 1436 C C . GLY A 1 179 ? -9.803 12.211 -5.165 1.00 87.94 179 GLY A C 1
ATOM 1437 O O . GLY A 1 179 ? -8.710 11.762 -5.507 1.00 87.94 179 GLY A O 1
ATOM 1438 N N . GLU A 1 180 ? -10.813 12.348 -6.025 1.00 91.31 180 GLU A N 1
ATOM 1439 C CA . GLU A 1 180 ? -10.749 11.964 -7.439 1.00 91.31 180 GLU A CA 1
ATOM 1440 C C . GLU A 1 180 ? -9.684 12.709 -8.262 1.00 91.31 180 GLU A C 1
ATOM 1442 O O . GLU A 1 180 ? -9.237 12.187 -9.281 1.00 91.31 180 GLU A O 1
ATOM 1447 N N . GLU A 1 181 ? -9.205 13.877 -7.817 1.00 89.62 181 GLU A N 1
ATOM 1448 C CA . GLU A 1 181 ? -8.110 14.608 -8.479 1.00 89.62 181 GLU A CA 1
ATOM 1449 C C . GLU A 1 181 ? -6.778 13.837 -8.424 1.00 89.62 181 GLU A C 1
ATOM 1451 O O . GLU A 1 181 ? -5.857 14.102 -9.201 1.00 89.62 181 GLU A O 1
ATOM 1456 N N . LEU A 1 182 ? -6.669 12.850 -7.527 1.00 88.44 182 LEU A N 1
ATOM 1457 C CA . LEU A 1 182 ? -5.527 11.943 -7.468 1.00 88.44 182 LEU A CA 1
ATOM 1458 C C . LEU A 1 182 ? -5.541 10.882 -8.569 1.00 88.44 182 LEU A C 1
ATOM 1460 O O . LEU A 1 182 ? -4.501 10.273 -8.811 1.00 88.44 182 LEU A O 1
ATOM 1464 N N . ALA A 1 183 ? -6.659 10.651 -9.260 1.00 88.88 183 ALA A N 1
ATOM 1465 C CA . ALA A 1 183 ? -6.693 9.692 -10.357 1.00 88.88 183 ALA A CA 1
ATOM 1466 C C . ALA A 1 183 ? -5.670 10.079 -11.441 1.00 88.88 183 ALA A C 1
ATOM 1468 O O . ALA A 1 183 ? -5.669 11.198 -11.954 1.00 88.88 183 ALA A O 1
ATOM 1469 N N . GLY A 1 184 ? -4.768 9.155 -11.788 1.00 88.69 184 GLY A N 1
ATOM 1470 C CA . GLY A 1 184 ? -3.670 9.449 -12.718 1.00 88.69 184 GLY A CA 1
ATOM 1471 C C . GLY A 1 184 ? -2.414 10.045 -12.066 1.00 88.69 184 GLY A C 1
ATOM 1472 O O . GLY A 1 184 ? -1.430 10.274 -12.766 1.00 88.69 184 GLY A O 1
ATOM 1473 N N . CYS A 1 185 ? -2.406 10.266 -10.749 1.00 88.62 185 CYS A N 1
ATOM 1474 C CA . CYS A 1 185 ? -1.324 10.928 -10.022 1.00 88.62 185 CYS A CA 1
ATOM 1475 C C . CYS A 1 185 ? -0.598 9.953 -9.083 1.00 88.62 185 CYS A C 1
ATOM 1477 O O . CYS A 1 185 ? -1.203 9.295 -8.240 1.00 88.62 185 CYS A O 1
ATOM 1479 N N . GLY A 1 186 ? 0.730 9.883 -9.186 1.00 90.38 186 GLY A N 1
ATOM 1480 C CA . GLY A 1 186 ? 1.570 9.040 -8.338 1.00 90.38 186 GLY A CA 1
ATOM 1481 C C . GLY A 1 186 ? 1.098 7.578 -8.333 1.00 90.38 186 GLY A C 1
ATOM 1482 O O . GLY A 1 186 ? 0.730 7.059 -9.394 1.00 90.38 186 GLY A O 1
ATOM 1483 N N . PRO A 1 187 ? 1.040 6.917 -7.160 1.00 90.88 187 PRO A N 1
ATOM 1484 C CA . PRO A 1 187 ? 0.512 5.556 -7.040 1.00 90.88 187 PRO A CA 1
ATOM 1485 C C . PRO A 1 187 ? -0.900 5.380 -7.623 1.00 90.88 187 PRO A C 1
ATOM 1487 O O . PRO A 1 187 ? -1.201 4.332 -8.191 1.00 90.88 187 PRO A O 1
ATOM 1490 N N . TYR A 1 188 ? -1.741 6.415 -7.567 1.00 91.94 188 TYR A N 1
ATOM 1491 C CA . TYR A 1 188 ? -3.121 6.406 -8.073 1.00 91.94 188 TYR A CA 1
ATOM 1492 C C . TYR A 1 188 ? -3.230 6.558 -9.599 1.00 91.94 188 TYR A C 1
ATOM 1494 O O . TYR A 1 188 ? -4.320 6.626 -10.163 1.00 91.94 188 TYR A O 1
ATOM 1502 N N . SER A 1 189 ? -2.097 6.577 -10.306 1.00 92.88 189 SER A N 1
ATOM 1503 C CA . SER A 1 189 ? -2.073 6.313 -11.750 1.00 92.88 189 SER A CA 1
ATOM 1504 C C . SER A 1 189 ? -2.352 4.851 -12.102 1.00 92.88 189 SER A C 1
ATOM 1506 O O . SER A 1 189 ? -2.787 4.562 -13.220 1.00 92.88 189 SER A O 1
ATOM 1508 N N . LEU A 1 190 ? -2.115 3.947 -11.146 1.00 94.31 190 LEU A N 1
ATOM 1509 C CA . LEU A 1 190 ? -2.334 2.507 -11.273 1.00 94.31 190 LEU A CA 1
ATOM 1510 C C . LEU A 1 190 ? -3.318 1.975 -10.219 1.00 94.31 190 LEU A C 1
ATOM 1512 O O . LEU A 1 190 ? -4.032 1.015 -10.489 1.00 94.31 190 LEU A O 1
ATOM 1516 N N . LEU A 1 191 ? -3.357 2.582 -9.029 1.00 92.44 191 LEU A N 1
ATOM 1517 C CA . LEU A 1 191 ? -4.228 2.181 -7.923 1.00 92.44 191 LEU A CA 1
ATOM 1518 C C . LEU A 1 191 ? -5.562 2.940 -7.935 1.00 92.44 191 LEU A C 1
ATOM 1520 O O . LEU A 1 191 ? -5.585 4.119 -8.291 1.00 92.44 191 LEU A O 1
ATOM 1524 N N . PRO A 1 192 ? -6.660 2.310 -7.486 1.00 91.62 192 PRO A N 1
ATOM 1525 C CA . PRO A 1 192 ? -7.928 3.000 -7.316 1.00 91.62 192 PRO A CA 1
ATOM 1526 C C . PRO A 1 192 ? -7.884 3.940 -6.101 1.00 91.62 192 PRO A C 1
ATOM 1528 O O . PRO A 1 192 ? -7.195 3.677 -5.112 1.00 91.62 192 PRO A O 1
ATOM 1531 N N . ILE A 1 193 ? -8.675 5.008 -6.164 1.00 90.25 193 ILE A N 1
ATOM 1532 C CA . ILE A 1 193 ? -8.959 5.917 -5.051 1.00 90.25 193 ILE A CA 1
ATOM 1533 C C . ILE A 1 193 ? -10.456 6.214 -5.043 1.00 90.25 193 ILE A C 1
ATOM 1535 O O . ILE A 1 193 ? -11.067 6.323 -6.107 1.00 90.25 193 ILE A O 1
ATOM 1539 N N . ARG A 1 194 ? -11.047 6.329 -3.854 1.00 92.00 194 ARG A N 1
ATOM 1540 C CA . ARG A 1 194 ? -12.443 6.750 -3.726 1.00 92.00 194 ARG A CA 1
ATOM 1541 C C . ARG A 1 194 ? -12.601 8.239 -3.999 1.00 92.00 194 ARG A C 1
ATOM 1543 O O . ARG A 1 194 ? -11.756 9.049 -3.622 1.00 92.00 194 ARG A O 1
ATOM 1550 N N . THR A 1 195 ? -13.721 8.595 -4.607 1.00 93.56 195 THR A N 1
ATOM 1551 C CA . THR A 1 195 ? -14.112 9.992 -4.809 1.00 93.56 195 THR A CA 1
ATOM 1552 C C . THR A 1 195 ? -14.485 10.647 -3.476 1.00 93.56 195 THR A C 1
ATOM 1554 O O . THR A 1 195 ? -14.877 9.972 -2.514 1.00 93.56 195 THR A O 1
ATOM 1557 N N . LYS A 1 196 ? -14.422 11.983 -3.408 1.00 94.00 196 LYS A N 1
ATOM 1558 C CA . LYS A 1 196 ? -14.841 12.731 -2.206 1.00 94.00 196 LYS A CA 1
ATOM 1559 C C . LYS A 1 196 ? -16.301 12.453 -1.853 1.00 94.00 196 LYS A C 1
ATOM 1561 O O . LYS A 1 196 ? -16.642 12.359 -0.676 1.00 94.00 196 LYS A O 1
ATOM 1566 N N . GLU A 1 197 ? -17.158 12.311 -2.861 1.00 95.31 197 GLU A N 1
ATOM 1567 C CA . GLU A 1 197 ? -18.581 12.029 -2.666 1.00 95.31 197 GLU A CA 1
ATOM 1568 C C . GLU A 1 197 ? -18.815 10.637 -2.075 1.00 95.31 197 GLU A C 1
ATOM 1570 O O . GLU A 1 197 ? -19.555 10.494 -1.102 1.00 95.31 197 GLU A O 1
ATOM 1575 N N . GLU A 1 198 ? -18.124 9.614 -2.585 1.00 95.31 198 GLU A N 1
ATOM 1576 C CA . GLU A 1 198 ? -18.188 8.271 -2.007 1.00 95.31 198 GLU A CA 1
ATOM 1577 C C . GLU A 1 198 ? -17.764 8.281 -0.541 1.00 95.31 198 GLU A C 1
ATOM 1579 O O . GLU A 1 198 ? -18.426 7.651 0.287 1.00 95.31 198 GLU A O 1
ATOM 1584 N N . VAL A 1 199 ? -16.668 8.973 -0.211 1.00 95.12 199 VAL A N 1
ATOM 1585 C CA . VAL A 1 199 ? -16.181 9.081 1.169 1.00 95.12 199 VAL A CA 1
ATOM 1586 C C . VAL A 1 199 ? -17.201 9.791 2.060 1.00 95.12 199 VAL A C 1
ATOM 1588 O O . VAL A 1 199 ? -17.546 9.258 3.113 1.00 95.12 199 VAL A O 1
ATOM 1591 N N . ARG A 1 200 ? -17.746 10.939 1.631 1.00 95.81 200 ARG A N 1
ATOM 1592 C CA . ARG A 1 200 ? -18.780 11.687 2.376 1.00 95.81 200 ARG A CA 1
ATOM 1593 C C . ARG A 1 200 ? -20.012 10.845 2.652 1.00 95.81 200 ARG A C 1
ATOM 1595 O O . ARG A 1 200 ? -20.489 10.800 3.787 1.00 95.81 200 ARG A O 1
ATOM 1602 N N . LYS A 1 201 ? -20.511 10.159 1.625 1.00 96.94 201 LYS A N 1
ATOM 1603 C CA . LYS A 1 201 ? -21.667 9.276 1.746 1.00 96.94 201 LYS A CA 1
ATOM 1604 C C . LYS A 1 201 ? -21.397 8.163 2.756 1.00 96.94 201 LYS A C 1
ATOM 1606 O O . LYS A 1 201 ? -22.191 7.974 3.676 1.00 96.94 201 LYS A O 1
ATOM 1611 N N . ALA A 1 202 ? -20.252 7.489 2.650 1.00 96.88 202 ALA A N 1
ATOM 1612 C CA . ALA A 1 202 ? -19.894 6.436 3.596 1.00 96.88 202 ALA A CA 1
ATOM 1613 C C . ALA A 1 202 ? -19.673 6.962 5.014 1.00 96.88 202 ALA A C 1
ATOM 1615 O O . ALA A 1 202 ? -20.044 6.275 5.962 1.00 96.88 202 ALA A O 1
ATOM 1616 N N . LYS A 1 203 ? -19.122 8.170 5.187 1.00 97.00 203 LYS A N 1
ATOM 1617 C CA . LYS A 1 203 ? -19.016 8.822 6.498 1.00 97.00 203 LYS A CA 1
ATOM 1618 C C . LYS A 1 203 ? -20.398 8.982 7.115 1.00 97.00 203 LYS A C 1
ATOM 1620 O O . LYS A 1 203 ? -20.651 8.446 8.185 1.00 97.00 203 LYS A O 1
ATOM 1625 N N . LEU A 1 204 ? -21.328 9.603 6.395 1.00 97.44 204 LEU A N 1
ATOM 1626 C CA . LEU A 1 204 ? -22.695 9.809 6.869 1.00 97.44 204 LEU A CA 1
ATOM 1627 C C . LEU A 1 204 ? -23.410 8.492 7.225 1.00 97.44 204 LEU A C 1
ATOM 1629 O O . LEU A 1 204 ? -24.062 8.394 8.265 1.00 97.44 204 LEU A O 1
ATOM 1633 N N . GLU A 1 205 ? -23.299 7.475 6.371 1.00 97.75 205 GLU A N 1
ATOM 1634 C CA . GLU A 1 205 ? -23.921 6.163 6.585 1.00 97.75 205 GLU A CA 1
ATOM 1635 C C . GLU A 1 205 ? -23.295 5.411 7.765 1.00 97.75 205 GLU A C 1
ATOM 1637 O O . GLU A 1 205 ? -24.008 4.851 8.601 1.00 97.75 205 GLU A O 1
ATOM 1642 N N . SER A 1 206 ? -21.966 5.428 7.870 1.00 97.75 206 SER A N 1
ATOM 1643 C CA . SER A 1 206 ? -21.247 4.743 8.943 1.00 97.75 206 SER A CA 1
ATOM 1644 C C . SER A 1 206 ? -21.419 5.419 10.302 1.00 97.75 206 SER A C 1
ATOM 1646 O O . SER A 1 206 ? -21.603 4.704 11.284 1.00 97.75 206 SER A O 1
ATOM 1648 N N . CYS A 1 207 ? -21.482 6.754 10.372 1.00 97.75 207 CYS A N 1
ATOM 1649 C CA . CYS A 1 207 ? -21.821 7.483 11.598 1.00 97.75 207 CYS A CA 1
ATOM 1650 C C . CYS A 1 207 ? -23.190 7.051 12.145 1.00 97.75 207 CYS A C 1
ATOM 1652 O O . CYS A 1 207 ? -23.287 6.666 13.308 1.00 97.75 207 CYS A O 1
ATOM 1654 N N . ARG A 1 208 ? -24.233 7.019 11.297 1.00 98.06 208 ARG A N 1
ATOM 1655 C CA . ARG A 1 208 ? -25.577 6.548 11.696 1.00 98.06 208 ARG A CA 1
ATOM 1656 C C . ARG A 1 208 ? -25.556 5.097 12.169 1.00 98.06 208 ARG A C 1
ATOM 1658 O O . ARG A 1 208 ? -26.190 4.750 13.162 1.00 98.06 208 ARG A O 1
ATOM 1665 N N . ARG A 1 209 ? -24.805 4.242 11.470 1.00 98.00 209 ARG A N 1
ATOM 1666 C CA . ARG A 1 209 ? -24.640 2.835 11.848 1.00 98.00 209 ARG A CA 1
ATOM 1667 C C . ARG A 1 209 ? -23.958 2.685 13.209 1.00 98.00 209 ARG A C 1
ATOM 1669 O O . ARG A 1 209 ? -24.371 1.825 13.974 1.00 98.00 209 ARG A O 1
ATOM 1676 N N . ILE A 1 210 ? -22.949 3.499 13.524 1.00 98.25 210 ILE A N 1
ATOM 1677 C CA . ILE A 1 210 ? -22.274 3.501 14.835 1.00 98.25 210 ILE A CA 1
ATOM 1678 C C . ILE A 1 210 ? -23.209 4.024 15.931 1.00 98.25 210 ILE A C 1
ATOM 1680 O O . ILE A 1 210 ? -23.293 3.425 17.003 1.00 98.25 210 ILE A O 1
ATOM 1684 N N . GLU A 1 211 ? -23.949 5.098 15.658 1.00 97.44 211 GLU A N 1
ATOM 1685 C CA . GLU A 1 211 ? -24.931 5.666 16.584 1.00 97.44 211 GLU A CA 1
ATOM 1686 C C . GLU A 1 211 ? -25.981 4.622 16.994 1.00 97.44 211 GLU A C 1
ATOM 1688 O O . GLU A 1 211 ? -26.260 4.452 18.182 1.00 97.44 211 GLU A O 1
ATOM 1693 N N . GLN A 1 212 ? -26.491 3.852 16.032 1.00 97.94 212 GLN A N 1
ATOM 1694 C CA . GLN A 1 212 ? -27.501 2.810 16.246 1.00 97.94 212 GLN A CA 1
ATOM 1695 C C . GLN A 1 212 ? -26.912 1.448 16.643 1.00 97.94 212 GLN A C 1
ATOM 1697 O O . GLN A 1 212 ? -27.661 0.513 16.917 1.00 97.94 212 GLN A O 1
ATOM 1702 N N . ALA A 1 213 ? -25.584 1.308 16.682 1.00 98.00 213 ALA A N 1
ATOM 1703 C CA . ALA A 1 213 ? -24.948 0.027 16.950 1.00 98.00 213 ALA A CA 1
ATOM 1704 C C . ALA A 1 213 ? -25.205 -0.442 18.388 1.00 98.00 213 ALA A C 1
ATOM 1706 O O . ALA A 1 213 ? -24.938 0.273 19.359 1.00 98.00 213 ALA A O 1
ATOM 1707 N N . GLU A 1 214 ? -25.638 -1.694 18.511 1.00 98.19 214 GLU A N 1
ATOM 1708 C CA . GLU A 1 214 ? -25.678 -2.437 19.777 1.00 98.19 214 GLU A CA 1
ATOM 1709 C C . GLU A 1 214 ? -24.347 -3.147 20.067 1.00 98.19 214 GLU A C 1
ATOM 1711 O O . GLU A 1 214 ? -24.110 -3.609 21.179 1.00 98.19 214 GLU A O 1
ATOM 1716 N N . ARG A 1 215 ? -23.469 -3.241 19.060 1.00 98.50 215 ARG A N 1
ATOM 1717 C CA . ARG A 1 215 ? -22.164 -3.901 19.114 1.00 98.50 215 ARG A CA 1
ATOM 1718 C C . ARG A 1 215 ? -21.203 -3.239 18.138 1.00 98.50 215 ARG A C 1
ATOM 1720 O O . ARG A 1 215 ? -21.574 -2.961 17.000 1.00 98.50 215 ARG A O 1
ATOM 1727 N N . LEU A 1 216 ? -19.967 -3.024 18.572 1.00 98.56 216 LEU A N 1
ATOM 1728 C CA . LEU A 1 216 ? -18.911 -2.441 17.748 1.00 98.56 216 LEU A CA 1
ATOM 1729 C C . LEU A 1 216 ? -17.971 -3.527 17.219 1.00 98.56 216 LEU A C 1
ATOM 1731 O O . LEU A 1 216 ? -17.664 -4.486 17.926 1.00 98.56 216 LEU A O 1
ATOM 1735 N N . PHE A 1 217 ? -17.481 -3.351 15.993 1.00 98.00 217 PHE A N 1
ATOM 1736 C CA . PHE A 1 217 ? -16.452 -4.192 15.378 1.00 98.00 217 PHE A CA 1
ATOM 1737 C C . PHE A 1 217 ? -15.226 -3.338 15.112 1.00 98.00 217 PHE A C 1
ATOM 1739 O O . PHE A 1 217 ? -15.292 -2.390 14.322 1.00 98.00 217 PHE A O 1
ATOM 1746 N N . ILE A 1 218 ? -14.130 -3.645 15.800 1.00 97.75 218 ILE A N 1
ATOM 1747 C CA . ILE A 1 218 ? -12.942 -2.798 15.855 1.00 97.75 218 ILE A CA 1
ATOM 1748 C C . ILE A 1 218 ? -11.695 -3.643 15.616 1.00 97.75 218 ILE A C 1
ATOM 1750 O O . ILE A 1 218 ? -11.522 -4.694 16.229 1.00 97.75 218 ILE A O 1
ATOM 1754 N N . ARG A 1 219 ? -10.795 -3.160 14.754 1.00 95.88 219 ARG A N 1
ATOM 1755 C CA . ARG A 1 219 ? -9.456 -3.741 14.624 1.00 95.88 219 ARG A CA 1
ATOM 1756 C C . ARG A 1 219 ? -8.684 -3.578 15.926 1.00 95.88 219 ARG A C 1
ATOM 1758 O O . ARG A 1 219 ? -8.681 -2.466 16.458 1.00 95.88 219 ARG A O 1
ATOM 1765 N N . PRO A 1 220 ? -7.962 -4.602 16.401 1.00 97.19 220 PRO A N 1
ATOM 1766 C CA . PRO A 1 220 ? -7.186 -4.488 17.629 1.00 97.19 220 PRO A CA 1
ATOM 1767 C C . PRO A 1 220 ? -6.263 -3.259 17.668 1.00 97.19 220 PRO A C 1
ATOM 1769 O O . PRO A 1 220 ? -6.298 -2.507 18.640 1.00 97.19 220 PRO A O 1
ATOM 1772 N N . HIS A 1 221 ? -5.500 -2.963 16.609 1.00 95.62 221 HIS A N 1
ATOM 1773 C CA . HIS A 1 221 ? -4.617 -1.788 16.611 1.00 95.62 221 HIS A CA 1
ATOM 1774 C C . HIS A 1 221 ? -5.371 -0.454 16.559 1.00 95.62 221 HIS A C 1
ATOM 1776 O O . HIS A 1 221 ? -4.859 0.557 17.042 1.00 95.62 221 HIS A O 1
ATOM 1782 N N . HIS A 1 222 ? -6.599 -0.428 16.036 1.00 96.19 222 HIS A N 1
ATOM 1783 C CA . HIS A 1 222 ? -7.411 0.782 16.064 1.00 96.19 222 HIS A CA 1
ATOM 1784 C C . HIS A 1 222 ? -7.844 1.173 17.476 1.00 96.19 222 HIS A C 1
ATOM 1786 O O . HIS A 1 222 ? -8.078 2.355 17.702 1.00 96.19 222 HIS A O 1
ATOM 1792 N N . LEU A 1 223 ? -7.853 0.252 18.448 1.00 96.56 223 LEU A N 1
ATOM 1793 C CA . LEU A 1 223 ? -8.007 0.623 19.858 1.00 96.56 223 LEU A CA 1
ATOM 1794 C C . LEU A 1 223 ? -6.906 1.594 20.293 1.00 96.56 223 LEU A C 1
ATOM 1796 O O . LEU A 1 223 ? -7.178 2.592 20.953 1.00 96.56 223 LEU A O 1
ATOM 1800 N N . MET A 1 224 ? -5.665 1.360 19.855 1.00 96.25 224 MET A N 1
ATOM 1801 C CA . MET A 1 224 ? -4.568 2.294 20.104 1.00 96.25 224 MET A CA 1
ATOM 1802 C C . MET A 1 224 ? -4.745 3.602 19.329 1.00 96.25 224 MET A C 1
ATOM 1804 O O . MET A 1 224 ? -4.410 4.664 19.852 1.00 96.25 224 MET A O 1
ATOM 1808 N N . CYS A 1 225 ? -5.290 3.560 18.108 1.00 94.62 225 CYS A N 1
ATOM 1809 C CA . CYS A 1 225 ? -5.608 4.778 17.357 1.00 94.62 225 CYS A CA 1
ATOM 1810 C C . CYS A 1 225 ? -6.674 5.632 18.061 1.00 94.62 225 CYS A C 1
ATOM 1812 O O . CYS A 1 225 ? -6.527 6.853 18.073 1.00 94.62 225 CYS A O 1
ATOM 1814 N N . LEU A 1 226 ? -7.678 5.022 18.711 1.00 94.75 226 LEU A N 1
ATOM 1815 C CA . LEU A 1 226 ? -8.650 5.738 19.550 1.00 94.75 226 LEU A CA 1
ATOM 1816 C C . LEU A 1 226 ? -7.940 6.481 20.690 1.00 94.75 226 LEU A C 1
ATOM 1818 O O . LEU A 1 226 ? -8.197 7.666 20.898 1.00 94.75 226 LEU A O 1
ATOM 1822 N N . MET A 1 227 ? -6.988 5.829 21.373 1.00 93.88 227 MET A N 1
ATOM 1823 C CA . MET A 1 227 ? -6.172 6.477 22.410 1.00 93.88 227 MET A CA 1
ATOM 1824 C C . MET A 1 227 ? -5.360 7.646 21.833 1.00 93.88 227 MET A C 1
ATOM 1826 O O . MET A 1 227 ? -5.367 8.740 22.386 1.00 93.88 227 MET A O 1
ATOM 1830 N N . CYS A 1 228 ? -4.675 7.455 20.703 1.00 93.56 228 CYS A N 1
ATOM 1831 C CA . CYS A 1 228 ? -3.894 8.516 20.061 1.00 93.56 228 CYS A CA 1
ATOM 1832 C C . CYS A 1 228 ? -4.759 9.717 19.650 1.00 93.56 228 CYS A C 1
ATOM 1834 O O . CYS A 1 228 ? -4.323 10.858 19.802 1.00 93.56 228 CYS A O 1
ATOM 1836 N N . HIS A 1 229 ? -5.968 9.470 19.140 1.00 91.81 229 HIS A N 1
ATOM 1837 C CA . HIS A 1 229 ? -6.930 10.520 18.819 1.00 91.81 229 HIS A CA 1
ATOM 1838 C C . HIS A 1 229 ? -7.391 11.245 20.095 1.00 91.81 229 HIS A C 1
ATOM 1840 O O . HIS A 1 229 ? -7.295 12.466 20.168 1.00 91.81 229 HIS A O 1
ATOM 1846 N N . TYR A 1 230 ? -7.747 10.514 21.158 1.00 91.62 230 TYR A N 1
ATOM 1847 C CA . TYR A 1 230 ? -8.109 11.096 22.459 1.00 91.62 230 TYR A CA 1
ATOM 1848 C C . TYR A 1 230 ? -6.994 11.976 23.050 1.00 91.62 230 TYR A C 1
ATOM 1850 O O . TYR A 1 230 ? -7.243 13.076 23.546 1.00 91.62 230 TYR A O 1
ATOM 1858 N N . GLY A 1 231 ? -5.745 11.514 22.976 1.00 91.00 231 GLY A N 1
ATOM 1859 C CA . GLY A 1 231 ? -4.579 12.218 23.509 1.00 91.00 231 GLY A CA 1
ATOM 1860 C C . GLY A 1 231 ? -4.097 13.404 22.673 1.00 91.00 231 GLY A C 1
ATOM 1861 O O . GLY A 1 231 ? -3.266 14.179 23.151 1.00 91.00 231 GLY A O 1
ATOM 1862 N N . LEU A 1 232 ? -4.623 13.585 21.455 1.00 87.25 232 LEU A N 1
ATOM 1863 C CA . LEU A 1 232 ? -4.477 14.839 20.712 1.00 87.25 232 LEU A CA 1
ATOM 1864 C C . LEU A 1 232 ? -5.194 15.994 21.431 1.00 87.25 232 LEU A C 1
ATOM 1866 O O . LEU A 1 232 ? -4.775 17.139 21.298 1.00 87.25 232 LEU A O 1
ATOM 1870 N N . GLY A 1 233 ? -6.227 15.686 22.226 1.00 76.56 233 GLY A N 1
ATOM 1871 C CA . GLY A 1 233 ? -7.048 16.659 22.948 1.00 76.56 233 GLY A CA 1
ATOM 1872 C C . GLY A 1 233 ? -8.240 17.179 22.146 1.00 76.56 233 GLY A C 1
ATOM 1873 O O . GLY A 1 233 ? -9.099 17.839 22.719 1.00 76.56 233 GLY A O 1
ATOM 1874 N N . ASP A 1 234 ? -8.325 16.828 20.864 1.00 67.50 234 ASP A N 1
ATOM 1875 C CA . ASP A 1 234 ? -9.368 17.267 19.943 1.00 67.50 234 ASP A CA 1
ATOM 1876 C C . ASP A 1 234 ? -10.472 16.210 19.795 1.00 67.50 234 ASP A C 1
ATOM 1878 O O . ASP A 1 234 ? -10.667 15.605 18.746 1.00 67.50 234 ASP A O 1
ATOM 1882 N N . ILE A 1 235 ? -11.142 15.912 20.909 1.00 65.56 235 ILE A N 1
ATOM 1883 C CA . ILE A 1 235 ? -12.223 14.912 20.949 1.00 65.56 235 ILE A CA 1
ATOM 1884 C C . ILE A 1 235 ? -13.530 15.496 20.426 1.00 65.56 235 ILE A C 1
ATOM 1886 O O . ILE A 1 235 ? -14.455 14.738 20.183 1.00 65.56 235 ILE A O 1
ATOM 1890 N N . GLU A 1 236 ? -13.634 16.813 20.271 1.00 66.38 236 GLU A N 1
ATOM 1891 C CA . GLU A 1 236 ? -14.878 17.462 19.850 1.00 66.38 236 GLU A CA 1
ATOM 1892 C C . GLU A 1 236 ? -15.034 17.524 18.330 1.00 66.38 236 GLU A C 1
ATOM 1894 O O . GLU A 1 236 ? -16.148 17.724 17.854 1.00 66.38 236 GLU A O 1
ATOM 1899 N N . ASN A 1 237 ? -13.960 17.294 17.567 1.00 78.69 237 ASN A N 1
ATOM 1900 C CA . ASN A 1 237 ? -13.992 17.391 16.114 1.00 78.69 237 ASN A CA 1
ATOM 1901 C C . ASN A 1 237 ? -13.924 16.007 15.442 1.00 78.69 237 ASN A C 1
ATOM 1903 O O . ASN A 1 237 ? -12.895 15.326 15.508 1.00 78.69 237 ASN A O 1
ATOM 1907 N N . PRO A 1 238 ? -15.002 15.586 14.753 1.00 86.75 238 PRO A N 1
ATOM 1908 C CA . PRO A 1 238 ? -14.985 14.413 13.893 1.00 86.75 238 PRO A CA 1
ATOM 1909 C C . PRO A 1 238 ? -13.935 14.514 12.786 1.00 86.75 238 PRO A C 1
ATOM 1911 O O . PRO A 1 238 ? -13.762 15.560 12.157 1.00 86.75 238 PRO A O 1
ATOM 1914 N N . LEU A 1 239 ? -13.282 13.391 12.489 1.00 88.12 239 LEU A N 1
ATOM 1915 C CA . LEU A 1 239 ? -12.413 13.267 11.323 1.00 88.12 239 LEU A CA 1
ATOM 1916 C C . LEU A 1 239 ? -13.240 12.916 10.082 1.00 88.12 239 LEU A C 1
ATOM 1918 O O . LEU A 1 239 ? -14.188 12.132 10.143 1.00 88.12 239 LEU A O 1
ATOM 1922 N N . ASN A 1 240 ? -12.849 13.464 8.931 1.00 89.25 240 ASN A N 1
ATOM 1923 C CA . ASN A 1 240 ? -13.526 13.181 7.661 1.00 89.25 240 ASN A CA 1
ATOM 1924 C C . ASN A 1 240 ? -13.218 11.772 7.126 1.00 89.25 240 ASN A C 1
ATOM 1926 O O . ASN A 1 240 ? -14.033 11.188 6.417 1.00 89.25 240 ASN A O 1
ATOM 1930 N N . VAL A 1 241 ? -12.034 11.244 7.447 1.00 90.44 241 VAL A N 1
ATOM 1931 C CA . VAL A 1 241 ? -11.424 10.076 6.783 1.00 90.44 241 VAL A CA 1
ATOM 1932 C C . VAL A 1 241 ? -11.504 8.776 7.574 1.00 90.44 241 VAL A C 1
ATOM 1934 O O . VAL A 1 241 ? -11.091 7.730 7.078 1.00 90.44 241 VAL A O 1
ATOM 1937 N N . ASP A 1 242 ? -12.023 8.819 8.795 1.00 94.00 242 ASP A N 1
ATOM 1938 C CA . ASP A 1 242 ? -12.232 7.650 9.647 1.00 94.00 242 ASP A CA 1
ATOM 1939 C C . ASP A 1 242 ? -13.375 7.908 10.642 1.00 94.00 242 ASP A C 1
ATOM 1941 O O . ASP A 1 242 ? -13.917 9.013 10.693 1.00 94.00 242 ASP A O 1
ATOM 1945 N N . ASN A 1 243 ? -13.754 6.886 11.416 1.00 96.69 243 ASN A N 1
ATOM 1946 C CA . ASN A 1 243 ? -14.721 7.015 12.513 1.00 96.69 243 ASN A CA 1
ATOM 1947 C C . ASN A 1 243 ? -14.102 6.850 13.909 1.00 96.69 243 ASN A C 1
ATOM 1949 O O . ASN A 1 243 ? -14.738 6.290 14.806 1.00 96.69 243 ASN A O 1
ATOM 1953 N N . LEU A 1 244 ? -12.850 7.277 14.115 1.00 95.38 244 LEU A N 1
ATOM 1954 C CA . LEU A 1 244 ? -12.219 7.212 15.439 1.00 95.38 244 LEU A CA 1
ATOM 1955 C C . LEU A 1 244 ? -13.031 7.998 16.476 1.00 95.38 244 LEU A C 1
ATOM 1957 O O . LEU A 1 244 ? -13.260 7.503 17.580 1.00 95.38 244 LEU A O 1
ATOM 1961 N N . HIS A 1 245 ? -13.502 9.188 16.103 1.00 94.88 245 HIS A N 1
ATOM 1962 C CA . HIS A 1 245 ? -14.307 10.046 16.967 1.00 94.88 245 HIS A CA 1
ATOM 1963 C C . HIS A 1 245 ? -15.627 9.373 17.373 1.00 94.88 245 HIS A C 1
ATOM 1965 O O . HIS A 1 245 ? -15.893 9.201 18.560 1.00 94.88 245 HIS A O 1
ATOM 1971 N N . GLU A 1 246 ? -16.441 8.940 16.408 1.00 96.75 246 GLU A N 1
ATOM 1972 C CA . GLU A 1 246 ? -17.786 8.411 16.666 1.00 96.75 246 GLU A CA 1
ATOM 1973 C C . GLU A 1 246 ? -17.744 7.122 17.482 1.00 96.75 246 GLU A C 1
ATOM 1975 O O . GLU A 1 246 ? -18.550 6.924 18.390 1.00 96.75 246 GLU A O 1
ATOM 1980 N N . VAL A 1 247 ? -16.774 6.251 17.191 1.00 96.94 247 VAL A N 1
ATOM 1981 C CA . VAL A 1 247 ? -16.554 5.034 17.975 1.00 96.94 247 VAL A CA 1
ATOM 1982 C C . VAL A 1 247 ? -16.161 5.381 19.409 1.00 96.94 247 VAL A C 1
ATOM 1984 O O . VAL A 1 247 ? -16.698 4.785 20.344 1.00 96.94 247 VAL A O 1
ATOM 1987 N N . LEU A 1 248 ? -15.252 6.341 19.603 1.00 95.19 248 LEU A N 1
ATOM 1988 C CA . LEU A 1 248 ? -14.823 6.757 20.935 1.00 95.19 248 LEU A CA 1
ATOM 1989 C C . LEU A 1 248 ? -15.978 7.364 21.741 1.00 95.19 248 LEU A C 1
ATOM 1991 O O . LEU A 1 248 ? -16.151 7.007 22.905 1.00 95.19 248 LEU A O 1
ATOM 1995 N N . VAL A 1 249 ? -16.782 8.238 21.131 1.00 94.25 249 VAL A N 1
ATOM 1996 C CA . VAL A 1 249 ? -17.983 8.814 21.758 1.00 94.25 249 VAL A CA 1
ATOM 1997 C C . VAL A 1 249 ? -18.952 7.705 22.163 1.00 9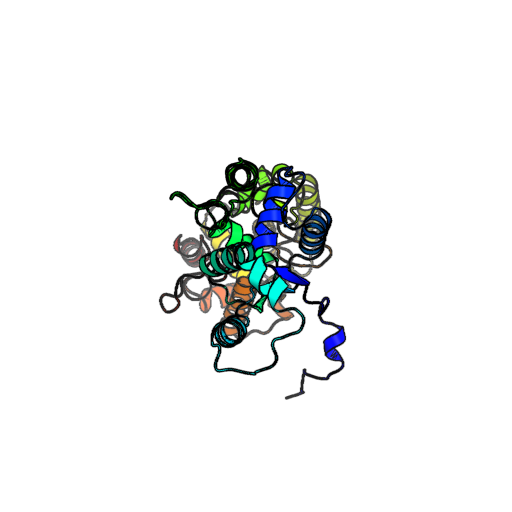4.25 249 VAL A C 1
ATOM 1999 O O . VAL A 1 249 ? -19.322 7.620 23.331 1.00 94.25 249 VAL A O 1
ATOM 2002 N N . LYS A 1 250 ? -19.261 6.768 21.256 1.00 96.31 250 LYS A N 1
ATOM 2003 C CA . LYS A 1 250 ? -20.153 5.634 21.543 1.00 96.31 250 LYS A CA 1
ATOM 2004 C C . LYS A 1 250 ? -19.663 4.778 22.716 1.00 96.31 250 LYS A C 1
ATOM 2006 O O . LYS A 1 250 ? -20.467 4.379 23.557 1.00 96.31 250 LYS A O 1
ATOM 2011 N N . MET A 1 251 ? -18.357 4.506 22.791 1.00 96.50 251 MET A N 1
ATOM 2012 C CA . MET A 1 251 ? -17.758 3.773 23.913 1.00 96.50 251 MET A CA 1
ATOM 2013 C C . MET A 1 251 ? -17.819 4.560 25.228 1.00 96.50 251 MET A C 1
ATOM 2015 O O . MET A 1 251 ? -17.989 3.952 26.280 1.00 96.50 251 MET A O 1
ATOM 2019 N N . ARG A 1 252 ? -17.685 5.892 25.199 1.00 93.06 252 ARG A N 1
ATOM 2020 C CA . ARG A 1 252 ? -17.766 6.741 26.402 1.00 93.06 252 ARG A CA 1
ATOM 2021 C C . ARG A 1 252 ? -19.193 6.881 26.923 1.00 93.06 252 ARG A C 1
ATOM 2023 O O . ARG A 1 252 ? -19.390 6.827 28.135 1.00 93.06 252 ARG A O 1
ATOM 2030 N N . ASP A 1 253 ? -20.164 7.004 26.025 1.00 94.88 253 ASP A N 1
ATOM 2031 C CA . ASP A 1 253 ? -21.581 7.126 26.376 1.00 94.88 253 ASP A CA 1
ATOM 2032 C C . ASP A 1 253 ? -22.175 5.795 26.848 1.00 94.88 253 ASP A C 1
ATOM 2034 O O . ASP A 1 253 ? -23.054 5.769 27.711 1.00 94.88 253 ASP A O 1
ATOM 2038 N N . ASN A 1 254 ? -21.666 4.674 26.327 1.00 97.38 254 ASN A N 1
ATOM 2039 C CA . ASN A 1 254 ? -22.014 3.334 26.783 1.00 97.38 254 ASN A CA 1
ATOM 2040 C C . ASN A 1 254 ? -20.750 2.486 27.029 1.00 97.38 254 ASN A C 1
ATOM 2042 O O . ASN A 1 254 ? -20.381 1.678 26.174 1.00 97.38 254 ASN A O 1
ATOM 2046 N N . PRO A 1 255 ? -20.109 2.601 28.210 1.00 97.38 255 PRO A N 1
ATOM 2047 C CA . PRO A 1 255 ? -18.895 1.843 28.547 1.00 97.38 255 PRO A CA 1
ATOM 2048 C C . PRO A 1 255 ? -19.080 0.318 28.558 1.00 97.38 255 PRO A C 1
ATOM 2050 O O . PRO A 1 255 ? -18.103 -0.432 28.494 1.00 97.38 255 PRO A O 1
ATOM 2053 N N . ASP A 1 256 ? -20.329 -0.143 28.624 1.00 98.19 256 ASP A N 1
ATOM 2054 C CA . ASP A 1 256 ? -20.705 -1.552 28.626 1.00 98.19 256 ASP A CA 1
ATOM 2055 C C . ASP A 1 256 ? -21.046 -2.086 27.223 1.00 98.19 256 ASP A C 1
ATOM 2057 O O . ASP A 1 256 ? -21.357 -3.273 27.094 1.00 98.19 256 ASP A O 1
ATOM 2061 N N . ILE A 1 257 ? -20.958 -1.259 26.167 1.00 98.56 257 ILE A N 1
ATOM 2062 C CA . ILE A 1 257 ? -21.198 -1.714 24.793 1.00 98.56 257 ILE A CA 1
ATOM 2063 C C . ILE A 1 257 ? -20.244 -2.869 24.433 1.00 98.56 257 ILE A C 1
ATOM 2065 O O . ILE A 1 257 ? -19.032 -2.752 24.649 1.00 98.56 257 ILE A O 1
ATOM 2069 N N . PRO A 1 258 ? -20.750 -3.983 23.873 1.00 98.75 258 PRO A N 1
ATOM 2070 C CA . PRO A 1 258 ? -19.907 -5.066 23.386 1.00 98.75 258 PRO A CA 1
ATOM 2071 C C . PRO A 1 258 ? -19.033 -4.621 22.206 1.00 98.75 258 PRO A C 1
ATOM 2073 O O . PRO A 1 258 ? -19.528 -4.099 21.205 1.00 98.75 258 PRO A O 1
ATOM 2076 N N . VAL A 1 259 ? -17.732 -4.888 22.292 1.00 98.75 259 VAL A N 1
ATOM 2077 C CA . VAL A 1 259 ? -16.735 -4.608 21.253 1.00 98.75 259 VAL A CA 1
ATOM 2078 C C . VAL A 1 259 ? -16.104 -5.917 20.813 1.00 98.75 259 VAL A C 1
ATOM 2080 O O . VAL A 1 259 ? -15.523 -6.628 21.625 1.00 98.75 259 VAL A O 1
ATOM 2083 N N . THR A 1 260 ? -16.218 -6.228 19.526 1.00 98.69 260 THR A N 1
ATOM 2084 C CA . THR A 1 260 ? -15.650 -7.429 18.899 1.00 98.69 260 THR A CA 1
ATOM 2085 C C . THR A 1 260 ? -14.377 -7.070 18.167 1.00 98.69 260 THR A C 1
ATOM 2087 O O . THR A 1 260 ? -14.378 -6.149 17.345 1.00 98.69 260 THR A O 1
ATOM 2090 N N . LEU A 1 261 ? -13.311 -7.815 18.434 1.00 98.12 261 LEU A N 1
ATOM 2091 C CA . LEU A 1 261 ? -12.026 -7.615 17.779 1.00 98.12 261 LEU A CA 1
ATOM 2092 C C . LEU A 1 261 ? -12.022 -8.284 16.404 1.00 98.12 261 LEU A C 1
ATOM 2094 O O . LEU A 1 261 ? -11.990 -9.508 16.306 1.00 98.12 261 LEU A O 1
ATOM 2098 N N . SER A 1 262 ? -12.077 -7.484 15.341 1.00 92.75 262 SER A N 1
ATOM 2099 C CA . SER A 1 262 ? -12.102 -7.963 13.954 1.00 92.75 262 SER A CA 1
ATOM 2100 C C . SER A 1 262 ? -10.712 -7.927 13.317 1.00 92.75 262 SER A C 1
ATOM 2102 O O . SER A 1 262 ? -10.007 -6.925 13.434 1.00 92.75 262 SER A O 1
ATOM 2104 N N . GLU A 1 263 ? -10.343 -8.967 12.573 1.00 84.62 263 GLU A N 1
ATOM 2105 C CA . GLU A 1 263 ? -9.225 -8.907 11.622 1.00 84.62 263 GLU A CA 1
ATOM 2106 C C . GLU A 1 263 ? -9.711 -8.337 10.281 1.00 84.62 263 GLU A C 1
ATOM 2108 O O . GLU A 1 263 ? -10.790 -8.692 9.812 1.00 84.62 263 GLU A O 1
ATOM 2113 N N . GLY A 1 264 ? -8.925 -7.458 9.652 1.00 85.38 264 GLY A N 1
ATOM 2114 C CA . GLY A 1 264 ? -9.340 -6.750 8.429 1.00 85.38 264 GLY A CA 1
ATOM 2115 C C . GLY A 1 264 ? -10.020 -5.409 8.715 1.00 85.38 264 GLY A C 1
ATOM 2116 O O . GLY A 1 264 ? -9.936 -4.904 9.824 1.00 85.38 264 GLY A O 1
ATOM 2117 N N . CYS A 1 265 ? -10.622 -4.762 7.718 1.00 91.38 265 CYS A N 1
ATOM 2118 C CA . CYS A 1 265 ? -11.247 -3.446 7.905 1.00 91.38 265 CYS A CA 1
ATOM 2119 C C . CYS A 1 265 ? -12.379 -3.482 8.955 1.00 91.38 265 CYS A C 1
ATOM 2121 O O . CYS A 1 265 ? -13.015 -4.502 9.177 1.00 91.38 265 CYS A O 1
ATOM 2123 N N . CYS A 1 266 ? -12.622 -2.374 9.658 1.00 94.88 266 CYS A N 1
ATOM 2124 C CA . CYS A 1 266 ? -13.634 -2.324 10.722 1.00 94.88 266 CYS A CA 1
ATOM 2125 C C . CYS A 1 266 ? -14.485 -1.056 10.626 1.00 94.88 266 CYS A C 1
ATOM 2127 O O . CYS A 1 266 ? -14.288 -0.259 9.712 1.00 94.88 266 CYS A O 1
ATOM 2129 N N . MET A 1 267 ? -15.379 -0.816 11.591 1.00 96.75 267 MET A N 1
ATOM 2130 C CA . MET A 1 267 ? -16.296 0.341 11.572 1.00 96.75 267 MET A CA 1
ATOM 2131 C C . MET A 1 267 ? -15.588 1.709 11.523 1.00 96.75 267 MET A C 1
ATOM 2133 O O . MET A 1 267 ? -16.195 2.708 11.153 1.00 96.75 267 MET A O 1
ATOM 2137 N N . ILE A 1 268 ? -14.298 1.765 11.866 1.00 96.38 268 ILE A N 1
ATOM 2138 C CA . ILE A 1 268 ? -13.462 2.972 11.753 1.00 96.38 268 ILE A CA 1
ATOM 2139 C C . ILE A 1 268 ? -13.056 3.244 10.297 1.00 96.38 268 ILE A C 1
ATOM 2141 O O . ILE A 1 268 ? -12.894 4.398 9.919 1.00 96.38 268 ILE A O 1
ATOM 2145 N N . CYS A 1 269 ? -12.906 2.201 9.475 1.00 95.12 269 CYS A N 1
ATOM 2146 C CA . CYS A 1 269 ? -12.399 2.286 8.104 1.00 95.12 269 CYS A CA 1
ATOM 2147 C C . CYS A 1 269 ? -13.427 2.758 7.077 1.00 95.12 269 CYS A C 1
ATOM 2149 O O . CYS A 1 269 ? -13.027 3.086 5.966 1.00 95.12 269 CYS A O 1
ATOM 2151 N N . ASP A 1 270 ? -14.722 2.728 7.389 1.00 95.25 270 ASP A N 1
ATOM 2152 C CA . ASP A 1 270 ? -15.787 2.920 6.397 1.00 95.25 270 ASP A CA 1
ATOM 2153 C C . ASP A 1 270 ? -15.629 4.183 5.521 1.00 95.25 270 ASP A C 1
ATOM 2155 O O . ASP A 1 270 ? -15.777 4.078 4.297 1.00 95.25 270 ASP A O 1
ATOM 2159 N N . PRO A 1 271 ? -15.287 5.365 6.073 1.00 95.50 271 PRO A N 1
ATOM 2160 C CA . PRO A 1 271 ? -15.056 6.566 5.275 1.00 95.50 271 PRO A CA 1
ATOM 2161 C C . PRO A 1 271 ? -13.605 6.716 4.795 1.00 95.50 271 PRO A C 1
ATOM 2163 O O . PRO A 1 271 ? -13.242 7.762 4.287 1.00 95.50 271 PRO A O 1
ATOM 2166 N N . CYS A 1 272 ? -12.738 5.715 4.923 1.00 93.38 272 CYS A N 1
ATOM 2167 C CA . CYS A 1 272 ? -11.351 5.847 4.484 1.00 93.38 272 CYS A CA 1
ATOM 2168 C C . CYS A 1 272 ? -11.263 5.944 2.944 1.00 93.38 272 CYS A C 1
ATOM 2170 O O . CYS A 1 272 ? -11.729 5.028 2.256 1.00 93.38 272 CYS A O 1
ATOM 2172 N N . PRO A 1 273 ? -10.618 6.991 2.377 1.00 92.19 273 PRO A N 1
ATOM 2173 C CA . PRO A 1 273 ? -10.337 7.089 0.940 1.00 92.19 273 PRO A CA 1
ATOM 2174 C C . PRO A 1 273 ? -9.634 5.869 0.323 1.00 92.19 273 PRO A C 1
ATOM 2176 O O . PRO A 1 273 ? -9.797 5.592 -0.863 1.00 92.19 273 PRO A O 1
ATOM 2179 N N . ALA A 1 274 ? -8.858 5.137 1.127 1.00 88.81 274 ALA A N 1
ATOM 2180 C CA . ALA A 1 274 ? -8.091 3.967 0.709 1.00 88.81 274 ALA A CA 1
ATOM 2181 C C . ALA A 1 274 ? -8.780 2.627 1.039 1.00 88.81 274 ALA A C 1
ATOM 2183 O O . ALA A 1 274 ? -8.161 1.574 0.907 1.00 88.81 274 ALA A O 1
ATOM 2184 N N . TYR A 1 275 ? -10.022 2.633 1.521 1.00 91.69 275 TYR A N 1
ATOM 2185 C CA . TYR A 1 275 ? -10.774 1.410 1.801 1.00 91.69 275 TYR A CA 1
ATOM 2186 C C . TYR A 1 275 ? -11.572 0.971 0.568 1.00 91.69 275 TYR A C 1
ATOM 2188 O O . TYR A 1 275 ? -12.308 1.774 0.002 1.00 91.69 275 TYR A O 1
ATOM 2196 N N . ASP A 1 276 ? -11.437 -0.296 0.169 1.00 90.25 276 ASP A N 1
ATOM 2197 C CA . ASP A 1 276 ? -12.287 -0.953 -0.831 1.00 90.25 276 ASP A CA 1
ATOM 2198 C C . ASP A 1 276 ? -13.470 -1.623 -0.110 1.00 90.25 276 ASP A C 1
ATOM 2200 O O . ASP A 1 276 ? -13.271 -2.654 0.545 1.00 90.25 276 ASP A O 1
ATOM 2204 N N . PRO A 1 277 ? -14.688 -1.054 -0.188 1.00 89.44 277 PRO A N 1
ATOM 2205 C CA . PRO A 1 277 ? -15.851 -1.603 0.496 1.00 89.44 277 PRO A CA 1
ATOM 2206 C C . PRO A 1 277 ? -16.378 -2.893 -0.139 1.00 89.44 277 PRO A C 1
ATOM 2208 O O . PRO A 1 277 ? -16.992 -3.686 0.569 1.00 89.44 277 PRO A O 1
ATOM 2211 N N . GLU A 1 278 ? -16.143 -3.125 -1.434 1.00 87.81 278 GLU A N 1
ATOM 2212 C CA . GLU A 1 278 ? -16.621 -4.329 -2.125 1.00 87.81 278 GLU A CA 1
ATOM 2213 C C . GLU A 1 278 ? -15.799 -5.552 -1.723 1.00 87.81 278 GLU A C 1
ATOM 2215 O O . GLU A 1 278 ? -16.348 -6.622 -1.464 1.00 87.81 278 GLU A O 1
ATOM 2220 N N . LYS A 1 279 ? -14.474 -5.387 -1.641 1.00 85.25 279 LYS A N 1
ATOM 2221 C CA . LYS A 1 279 ? -13.542 -6.466 -1.275 1.00 85.25 279 LYS A CA 1
ATOM 2222 C C . LYS A 1 279 ? -13.214 -6.503 0.212 1.00 85.25 279 LYS A C 1
ATOM 2224 O O . LYS A 1 279 ? -12.566 -7.439 0.672 1.00 85.25 279 LYS A O 1
ATOM 2229 N N . HIS A 1 280 ? -13.633 -5.482 0.953 1.00 87.31 280 HIS A N 1
ATOM 2230 C CA . HIS A 1 280 ? -13.313 -5.287 2.360 1.00 87.31 280 HIS A CA 1
ATOM 2231 C C . HIS A 1 280 ? -11.794 -5.203 2.635 1.00 87.31 280 HIS A C 1
ATOM 2233 O O . HIS A 1 280 ? -11.277 -5.765 3.604 1.00 87.31 280 HIS A O 1
ATOM 2239 N N . LEU A 1 281 ? -11.058 -4.499 1.765 1.00 86.94 281 LEU A N 1
ATOM 2240 C CA . LEU A 1 281 ? -9.593 -4.421 1.804 1.00 86.94 281 LEU A CA 1
ATOM 2241 C C . LEU A 1 281 ? -9.093 -3.007 2.100 1.00 86.94 281 LEU A C 1
ATOM 2243 O O . LEU A 1 281 ? -9.580 -2.013 1.566 1.00 86.94 281 LEU A O 1
ATOM 2247 N N . CYS A 1 282 ? -8.056 -2.921 2.933 1.00 88.38 282 CYS A N 1
ATOM 2248 C CA . CYS A 1 282 ? -7.327 -1.680 3.155 1.00 88.38 282 CYS A CA 1
ATOM 2249 C C . CYS A 1 282 ? -6.255 -1.549 2.079 1.00 88.38 282 CYS A C 1
ATOM 2251 O O . CYS A 1 282 ? -5.246 -2.251 2.126 1.00 88.38 282 CYS A O 1
ATOM 2253 N N . HIS A 1 283 ? -6.427 -0.619 1.146 1.00 87.06 283 HIS A N 1
ATOM 2254 C CA . HIS A 1 283 ? -5.377 -0.311 0.192 1.00 87.06 283 HIS A CA 1
ATOM 2255 C C . HIS A 1 283 ? -4.237 0.460 0.845 1.00 87.06 283 HIS A C 1
ATOM 2257 O O . HIS A 1 283 ? -3.201 0.547 0.225 1.00 87.06 283 HIS A O 1
ATOM 2263 N N . TRP A 1 284 ? -4.333 0.993 2.068 1.00 79.88 284 TRP A N 1
ATOM 2264 C CA . TRP A 1 284 ? -3.272 1.829 2.649 1.00 79.88 284 TRP A CA 1
ATOM 2265 C C . TRP A 1 284 ? -2.034 1.062 3.133 1.00 79.88 284 TRP A C 1
ATOM 2267 O O . TRP A 1 284 ? -0.980 1.186 2.531 1.00 79.88 284 TRP A O 1
ATOM 2277 N N . ILE A 1 285 ? -2.090 0.306 4.231 1.00 71.69 285 ILE A N 1
ATOM 2278 C CA . ILE A 1 285 ? -0.902 -0.382 4.780 1.00 71.69 285 ILE A CA 1
ATOM 2279 C C . ILE A 1 285 ? -1.315 -1.738 5.373 1.00 71.69 285 ILE A C 1
ATOM 2281 O O . ILE A 1 285 ? -1.240 -1.985 6.573 1.00 71.69 285 ILE A O 1
ATOM 2285 N N . TYR A 1 286 ? -1.801 -2.630 4.510 1.00 77.50 286 TYR A N 1
ATOM 2286 C CA . TYR A 1 286 ? -2.452 -3.877 4.920 1.00 77.50 286 TYR A CA 1
ATOM 2287 C C . TYR A 1 286 ? -1.552 -4.803 5.749 1.00 77.50 286 TYR A C 1
ATOM 2289 O O . TYR A 1 286 ? -1.894 -5.118 6.888 1.00 77.50 286 TYR A O 1
ATOM 2297 N N . THR A 1 287 ? -0.383 -5.178 5.223 1.00 83.25 287 THR A N 1
ATOM 2298 C CA . THR A 1 287 ? 0.495 -6.203 5.815 1.00 83.25 287 THR A CA 1
ATOM 2299 C C . THR A 1 287 ? 0.997 -5.826 7.210 1.00 83.25 287 THR A C 1
ATOM 2301 O O . THR A 1 287 ? 0.865 -6.593 8.163 1.00 83.25 287 THR A O 1
ATOM 2304 N N . ARG A 1 288 ? 1.539 -4.615 7.376 1.00 85.19 288 ARG A N 1
ATOM 2305 C CA . ARG A 1 288 ? 2.036 -4.163 8.684 1.00 85.19 288 ARG A CA 1
ATOM 2306 C C . ARG A 1 288 ? 0.902 -3.988 9.688 1.00 85.19 288 ARG A C 1
ATOM 2308 O O . ARG A 1 288 ? 1.084 -4.314 10.858 1.00 85.19 288 ARG A O 1
ATOM 2315 N N . ASP A 1 289 ? -0.260 -3.495 9.266 1.00 88.88 289 ASP A N 1
ATOM 2316 C CA . ASP A 1 289 ? -1.369 -3.284 10.196 1.00 88.88 289 ASP A CA 1
ATOM 2317 C C . ASP A 1 289 ? -1.997 -4.616 10.656 1.00 88.88 289 ASP A C 1
ATOM 2319 O O . ASP A 1 289 ? -2.465 -4.694 11.790 1.00 88.88 289 ASP A O 1
ATOM 2323 N N . GLN A 1 290 ? -1.911 -5.694 9.862 1.00 90.31 290 GLN A N 1
ATOM 2324 C CA . GLN A 1 290 ? -2.217 -7.051 10.345 1.00 90.31 290 GLN A CA 1
ATOM 2325 C C . GLN A 1 290 ? -1.279 -7.483 11.480 1.00 90.31 290 GLN A C 1
ATOM 2327 O O . GLN A 1 290 ? -1.738 -7.974 12.509 1.00 90.31 290 GLN A O 1
ATOM 2332 N N . LEU A 1 291 ? 0.032 -7.256 11.346 1.00 91.50 291 LEU A N 1
ATOM 2333 C CA . LEU A 1 291 ? 0.971 -7.579 12.424 1.00 91.50 291 LEU A CA 1
ATOM 2334 C C . LEU A 1 291 ? 0.693 -6.750 13.686 1.00 91.50 291 LEU A C 1
ATOM 2336 O O . LEU A 1 291 ? 0.773 -7.280 14.794 1.00 91.50 291 LEU A O 1
ATOM 2340 N N . LYS A 1 292 ? 0.334 -5.468 13.542 1.00 92.94 292 LYS A N 1
ATOM 2341 C CA . LYS A 1 292 ? -0.078 -4.638 14.684 1.00 92.94 292 LYS A CA 1
ATOM 2342 C C . LYS A 1 292 ? -1.297 -5.215 15.389 1.00 92.94 292 LYS A C 1
ATOM 2344 O O . LYS A 1 292 ? -1.301 -5.270 16.616 1.00 92.94 292 LYS A O 1
ATOM 2349 N N . ASP A 1 293 ? -2.297 -5.661 14.629 1.00 95.12 293 ASP A N 1
ATOM 2350 C CA . ASP A 1 293 ? -3.494 -6.282 15.194 1.00 95.12 293 ASP A CA 1
ATOM 2351 C C . ASP A 1 293 ? -3.137 -7.510 16.032 1.00 95.12 293 ASP A C 1
ATOM 2353 O O . ASP A 1 293 ? -3.527 -7.609 17.197 1.00 95.12 293 ASP A O 1
ATOM 2357 N N . LEU A 1 294 ? -2.321 -8.403 15.469 1.00 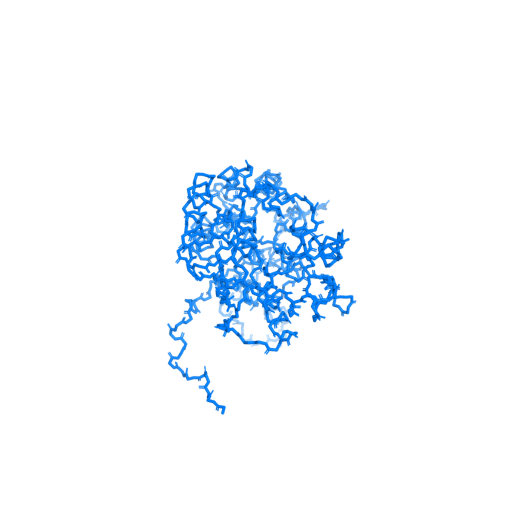95.50 294 LEU A N 1
ATOM 2358 C CA . LEU A 1 294 ? -1.875 -9.616 16.149 1.00 95.50 294 LEU A CA 1
ATOM 2359 C C . LEU A 1 294 ? -1.012 -9.314 17.380 1.00 95.50 294 LEU A C 1
ATOM 2361 O O . LEU A 1 294 ? -1.160 -9.979 18.402 1.00 95.50 294 LEU A O 1
ATOM 2365 N N . ARG A 1 295 ? -0.150 -8.291 17.330 1.00 95.38 295 ARG A N 1
ATOM 2366 C CA . ARG A 1 295 ? 0.649 -7.858 18.489 1.00 95.38 295 ARG A CA 1
ATOM 2367 C C . ARG A 1 295 ? -0.223 -7.301 19.612 1.00 95.38 295 ARG A C 1
ATOM 2369 O O . ARG A 1 295 ? 0.030 -7.618 20.773 1.00 95.38 295 ARG A O 1
ATOM 2376 N N . VAL A 1 296 ? -1.255 -6.516 19.289 1.00 97.06 296 VAL A N 1
ATOM 2377 C CA . VAL A 1 296 ? -2.232 -6.067 20.294 1.00 97.06 296 VAL A CA 1
ATOM 2378 C C . VAL A 1 296 ? -2.928 -7.277 20.906 1.00 97.06 296 VAL A C 1
ATOM 2380 O O . VAL A 1 296 ? -2.883 -7.438 22.120 1.00 97.06 296 VAL A O 1
ATOM 2383 N N . LEU A 1 297 ? -3.496 -8.169 20.092 1.00 97.69 297 LEU A N 1
ATOM 2384 C CA . LEU A 1 297 ? -4.172 -9.378 20.576 1.00 97.69 297 LEU A CA 1
ATOM 2385 C C . LEU A 1 297 ? -3.271 -10.222 21.487 1.00 97.69 297 LEU A C 1
ATOM 2387 O O . LEU A 1 297 ? -3.674 -10.577 22.595 1.00 97.69 297 LEU A O 1
ATOM 2391 N N . GLN A 1 298 ? -2.023 -10.452 21.071 1.00 97.44 298 GLN A N 1
ATOM 2392 C CA . GLN A 1 298 ? -1.021 -11.173 21.851 1.00 97.44 298 GLN A CA 1
ATOM 2393 C C . GLN A 1 298 ? -0.767 -10.512 23.211 1.00 97.44 298 GLN A C 1
ATOM 2395 O O . GLN A 1 298 ? -0.755 -11.200 24.231 1.00 97.44 298 GLN A O 1
ATOM 2400 N N . LYS A 1 299 ? -0.583 -9.187 23.248 1.00 97.44 299 LYS A N 1
ATOM 2401 C CA . LYS A 1 299 ? -0.367 -8.440 24.496 1.00 97.44 299 LYS A CA 1
ATOM 2402 C C . LYS A 1 299 ? -1.589 -8.491 25.405 1.00 97.44 299 LYS A C 1
ATOM 2404 O O . LYS A 1 299 ? -1.436 -8.635 26.615 1.00 97.44 299 LYS A O 1
ATOM 2409 N N . LEU A 1 300 ? -2.793 -8.410 24.843 1.00 97.50 300 LEU A N 1
ATOM 2410 C CA . LEU A 1 300 ? -4.034 -8.486 25.611 1.00 97.50 300 LEU A CA 1
ATOM 2411 C C . LEU A 1 300 ? -4.330 -9.908 26.110 1.00 97.50 300 LEU A C 1
ATOM 2413 O O . LEU A 1 300 ? -4.944 -10.060 27.165 1.00 97.50 300 LEU A O 1
ATOM 2417 N N . GLY A 1 301 ? -3.800 -10.937 25.447 1.00 97.69 301 GLY A N 1
ATOM 2418 C CA . GLY A 1 301 ? -4.148 -12.334 25.711 1.00 97.69 301 GLY A CA 1
ATOM 2419 C C . GLY A 1 301 ? -5.509 -12.703 25.119 1.00 97.69 301 GLY A C 1
ATOM 2420 O O . GLY A 1 301 ? -6.223 -13.523 25.689 1.00 97.69 301 GLY A O 1
ATOM 2421 N N . LEU A 1 302 ? -5.868 -12.062 24.005 1.00 98.19 302 LEU A N 1
ATOM 2422 C CA . LEU A 1 302 ? -7.126 -12.236 23.283 1.00 98.19 302 LEU A CA 1
ATOM 2423 C C . LEU A 1 302 ? -6.864 -12.872 21.915 1.00 98.19 302 LEU A C 1
ATOM 2425 O O . LEU A 1 302 ? -5.741 -12.855 21.407 1.00 98.19 302 LEU A O 1
ATOM 2429 N N . LYS A 1 303 ? -7.912 -13.410 21.298 1.00 97.25 303 LYS A N 1
ATOM 2430 C CA . LYS A 1 303 ? -7.899 -13.938 19.927 1.00 97.25 303 LYS A CA 1
ATOM 2431 C C . LYS A 1 303 ? -8.835 -13.132 19.014 1.00 97.25 303 LYS A C 1
ATOM 2433 O O . LYS A 1 303 ? -9.741 -12.453 19.506 1.00 97.25 303 LYS A O 1
ATOM 2438 N N . PRO A 1 304 ? -8.653 -13.212 17.684 1.00 96.69 304 PRO A N 1
ATOM 2439 C CA . PRO A 1 304 ? -9.622 -12.670 16.739 1.00 96.69 304 PRO A CA 1
ATOM 2440 C C . PRO A 1 304 ? -11.048 -13.146 17.044 1.00 96.69 304 PRO A C 1
ATOM 2442 O O . PRO A 1 304 ? -11.276 -14.323 17.330 1.00 96.69 304 PRO A O 1
ATOM 2445 N N . GLY A 1 305 ? -12.007 -12.223 16.994 1.00 97.12 305 GLY A N 1
ATOM 2446 C CA . GLY A 1 305 ? -13.419 -12.471 17.280 1.00 97.12 305 GLY A CA 1
ATOM 2447 C C . GLY A 1 305 ? -13.814 -12.398 18.759 1.00 97.12 305 GLY A C 1
ATOM 2448 O O . GLY A 1 305 ? -15.014 -12.408 19.049 1.00 97.12 305 GLY A O 1
ATOM 2449 N N . ASP A 1 306 ? -12.865 -12.283 19.696 1.00 98.44 306 ASP A N 1
ATOM 2450 C CA . ASP A 1 306 ? -13.199 -12.073 21.109 1.00 98.44 306 ASP A CA 1
ATOM 2451 C C . ASP A 1 306 ? -14.016 -10.793 21.300 1.00 98.44 306 ASP A C 1
ATOM 2453 O O . ASP A 1 306 ? -13.884 -9.814 20.558 1.00 98.44 306 ASP A O 1
ATOM 2457 N N . THR A 1 307 ? -14.908 -10.823 22.292 1.00 98.62 307 THR A N 1
ATOM 2458 C CA . THR A 1 307 ? -15.832 -9.727 22.587 1.00 98.62 307 THR A CA 1
ATOM 2459 C C . THR A 1 307 ? -15.836 -9.404 24.063 1.00 98.62 307 THR A C 1
ATOM 2461 O O . THR A 1 307 ? -16.067 -10.282 24.889 1.00 98.62 307 THR A O 1
ATOM 2464 N N . LEU A 1 308 ? -15.596 -8.135 24.374 1.00 98.62 308 LEU A N 1
ATOM 2465 C CA . LEU A 1 308 ? -15.569 -7.602 25.732 1.00 98.62 308 LEU A CA 1
ATOM 2466 C C . LEU A 1 308 ? -16.369 -6.303 25.786 1.00 98.62 308 LEU A C 1
ATOM 2468 O O . LEU A 1 308 ? -16.671 -5.706 24.750 1.00 98.62 308 LEU A O 1
ATOM 2472 N N . LYS A 1 309 ? -16.694 -5.842 26.992 1.00 98.75 309 LYS A N 1
ATOM 2473 C CA . LYS A 1 309 ? -17.221 -4.487 27.175 1.00 98.75 309 LYS A CA 1
ATOM 2474 C C . LYS A 1 309 ? -16.147 -3.460 26.820 1.00 98.75 309 LYS A C 1
ATOM 2476 O O . LYS A 1 309 ? -14.969 -3.682 27.106 1.00 98.75 309 LYS A O 1
ATOM 2481 N N . ALA A 1 310 ? -16.543 -2.320 26.256 1.00 98.31 310 ALA A N 1
ATOM 2482 C CA . ALA A 1 310 ? -15.607 -1.261 25.875 1.00 98.31 310 ALA A CA 1
ATOM 2483 C C . ALA A 1 310 ? -14.683 -0.833 27.029 1.00 98.31 310 ALA A C 1
ATOM 2485 O O . ALA A 1 310 ? -13.476 -0.716 26.828 1.00 98.31 310 ALA A O 1
ATOM 2486 N N . ARG A 1 311 ? -15.223 -0.673 28.245 1.00 97.38 311 ARG A N 1
ATOM 2487 C CA . ARG A 1 311 ? -14.427 -0.334 29.435 1.00 97.38 311 ARG A CA 1
ATOM 2488 C C . ARG A 1 311 ? -13.370 -1.386 29.768 1.00 97.38 311 ARG A C 1
ATOM 2490 O O . ARG A 1 311 ? -12.211 -1.043 29.924 1.00 97.38 311 ARG A O 1
ATOM 2497 N N . GLU A 1 312 ? -13.744 -2.665 29.774 1.00 97.69 312 GLU A N 1
ATOM 2498 C CA . GLU A 1 312 ? -12.846 -3.773 30.127 1.00 97.69 312 GLU A CA 1
ATOM 2499 C C . GLU A 1 312 ? -11.717 -3.892 29.104 1.00 97.69 312 GLU A C 1
ATOM 2501 O O . GLU A 1 312 ? -10.558 -4.104 29.454 1.00 97.69 312 GLU A O 1
ATOM 2506 N N . LEU A 1 313 ? -12.059 -3.712 27.828 1.00 97.62 313 LEU A N 1
ATOM 2507 C CA . LEU A 1 313 ? -11.107 -3.757 26.732 1.00 97.62 313 LEU A CA 1
ATOM 2508 C C . LEU A 1 313 ? -10.106 -2.594 26.790 1.00 97.62 313 LEU A C 1
ATOM 2510 O O . LEU A 1 313 ? -8.909 -2.815 26.604 1.00 97.62 313 LEU A O 1
ATOM 2514 N N . LEU A 1 314 ? -10.570 -1.368 27.048 1.00 96.06 314 LEU A N 1
ATOM 2515 C CA . LEU A 1 314 ? -9.704 -0.190 27.152 1.00 96.06 314 LEU A CA 1
ATOM 2516 C C . LEU A 1 314 ? -8.875 -0.193 28.446 1.00 96.06 314 LEU A C 1
ATOM 2518 O O . LEU A 1 314 ? -7.696 0.156 28.402 1.00 96.06 314 LEU A O 1
ATOM 2522 N N . ASP A 1 315 ? -9.426 -0.653 29.569 1.00 95.38 315 ASP A N 1
ATOM 2523 C CA . ASP A 1 315 ? -8.670 -0.845 30.811 1.00 95.38 315 ASP A CA 1
ATOM 2524 C C . ASP A 1 315 ? -7.536 -1.852 30.586 1.00 95.38 315 ASP A C 1
ATOM 2526 O O . ASP A 1 315 ? -6.374 -1.549 30.849 1.00 95.38 315 ASP A O 1
ATOM 2530 N N . MET A 1 316 ? -7.832 -2.999 29.967 1.00 96.62 316 MET A N 1
ATOM 2531 C CA . MET A 1 316 ? -6.817 -3.998 29.626 1.00 96.62 316 MET A CA 1
ATOM 2532 C C . MET A 1 316 ? -5.760 -3.449 28.655 1.00 96.62 316 MET A C 1
ATOM 2534 O O . MET A 1 316 ? -4.567 -3.716 28.822 1.00 96.62 316 MET A O 1
ATOM 2538 N N . LEU A 1 317 ? -6.176 -2.670 27.648 1.00 96.38 317 LEU A N 1
ATOM 2539 C CA . LEU A 1 317 ? -5.271 -2.019 26.699 1.00 96.38 317 LEU A CA 1
ATOM 2540 C C . LEU A 1 317 ? -4.288 -1.095 27.420 1.00 96.38 317 LEU A C 1
ATOM 2542 O O . LEU A 1 317 ? -3.075 -1.222 27.249 1.00 96.38 317 LEU A O 1
ATOM 2546 N N . THR A 1 318 ? -4.810 -0.189 28.243 1.00 94.12 318 THR A N 1
ATOM 2547 C CA . THR A 1 318 ? -4.003 0.799 28.965 1.00 94.12 318 THR A CA 1
ATOM 2548 C C . THR A 1 318 ? -3.168 0.172 30.081 1.00 94.12 318 THR A C 1
ATOM 2550 O O . THR A 1 318 ? -2.074 0.658 30.383 1.00 94.12 318 THR A O 1
ATOM 2553 N N . GLU A 1 319 ? -3.614 -0.940 30.668 1.00 95.06 319 GLU A N 1
ATOM 2554 C CA . GLU A 1 319 ? -2.844 -1.726 31.628 1.00 95.06 319 GLU A CA 1
ATOM 2555 C C . GLU A 1 319 ? -1.636 -2.397 30.965 1.00 95.06 319 GLU A C 1
ATOM 2557 O O . GLU A 1 319 ? -0.527 -2.304 31.492 1.00 95.06 319 GLU A O 1
ATOM 2562 N N . LYS A 1 320 ? -1.820 -3.031 29.803 1.00 96.69 320 LYS A N 1
ATOM 2563 C CA . LYS A 1 320 ? -0.802 -3.912 29.207 1.00 96.69 320 LYS A CA 1
ATOM 2564 C C . LYS A 1 320 ? 0.089 -3.251 28.157 1.00 96.69 320 LYS A C 1
ATOM 2566 O O . LYS A 1 320 ? 1.201 -3.726 27.930 1.00 96.69 320 LYS A O 1
ATOM 2571 N N . ILE A 1 321 ? -0.361 -2.173 27.518 1.00 96.12 321 ILE A N 1
ATOM 2572 C CA . ILE A 1 321 ? 0.386 -1.466 26.470 1.00 96.12 321 ILE A CA 1
ATOM 2573 C C . ILE A 1 321 ? 0.628 -0.031 26.935 1.00 96.12 321 ILE A C 1
ATOM 2575 O O . ILE A 1 321 ? -0.271 0.809 26.899 1.00 96.12 321 ILE A O 1
ATOM 2579 N N . LYS A 1 322 ? 1.858 0.246 27.386 1.00 94.12 322 LYS A N 1
ATOM 2580 C CA . LYS A 1 322 ? 2.242 1.530 28.003 1.00 94.12 322 LYS A CA 1
ATOM 2581 C C . LYS A 1 322 ? 2.804 2.559 27.032 1.00 94.12 322 LYS A C 1
ATOM 2583 O O . LYS A 1 322 ? 2.817 3.742 27.350 1.00 94.12 322 LYS A O 1
ATOM 2588 N N . THR A 1 323 ? 3.266 2.120 25.868 1.00 93.25 323 THR A N 1
ATOM 2589 C CA . THR A 1 323 ? 3.819 2.996 24.836 1.00 93.25 323 THR A CA 1
ATOM 2590 C C . THR A 1 323 ? 3.444 2.475 23.459 1.00 93.25 323 THR A C 1
ATOM 2592 O O . THR A 1 323 ? 3.078 1.309 23.286 1.00 93.25 323 THR A O 1
ATOM 2595 N N . THR A 1 324 ? 3.563 3.330 22.450 1.00 92.69 324 THR A N 1
ATOM 2596 C CA . THR A 1 324 ? 3.358 2.905 21.057 1.00 92.69 324 THR A CA 1
ATOM 2597 C C . THR A 1 324 ? 4.553 2.150 20.466 1.00 92.69 324 THR A C 1
ATOM 2599 O O . THR A 1 324 ? 4.401 1.538 19.410 1.00 92.69 324 THR A O 1
ATOM 2602 N N . GLY A 1 325 ? 5.720 2.175 21.122 1.00 88.56 325 GLY A N 1
ATOM 2603 C CA . GLY A 1 325 ? 6.999 1.717 20.567 1.00 88.56 325 GLY A CA 1
ATOM 2604 C C . GLY A 1 325 ? 6.982 0.275 20.062 1.00 88.56 325 GLY A C 1
ATOM 2605 O O . GLY A 1 325 ? 7.421 0.007 18.953 1.00 88.56 325 GLY A O 1
ATOM 2606 N N . GLU A 1 326 ? 6.398 -0.639 20.833 1.00 82.06 326 GLU A N 1
ATOM 2607 C CA . GLU A 1 326 ? 6.430 -2.083 20.548 1.00 82.06 326 GLU A CA 1
ATOM 2608 C C . GLU A 1 326 ? 5.490 -2.518 19.406 1.00 82.06 326 GLU A C 1
ATOM 2610 O O . GLU A 1 326 ? 5.645 -3.591 18.816 1.00 82.06 326 GLU A O 1
ATOM 2615 N N . ILE A 1 327 ? 4.480 -1.700 19.104 1.00 92.12 327 ILE A N 1
ATOM 2616 C CA . ILE A 1 327 ? 3.407 -2.051 18.164 1.00 92.12 327 ILE A CA 1
ATOM 2617 C C . ILE A 1 327 ? 3.455 -1.142 16.941 1.00 92.12 327 ILE A C 1
ATOM 2619 O O . ILE A 1 327 ? 3.478 -1.616 15.809 1.00 92.12 327 ILE A O 1
ATOM 2623 N N . CYS A 1 328 ? 3.480 0.167 17.163 1.00 91.50 328 CYS A N 1
ATOM 2624 C CA . CYS A 1 328 ? 3.388 1.180 16.119 1.00 91.50 328 CYS A CA 1
ATOM 2625 C C . CYS A 1 328 ? 4.716 1.892 15.844 1.00 91.50 328 CYS A C 1
ATOM 2627 O O . CYS A 1 328 ? 4.812 2.561 14.814 1.00 91.50 328 CYS A O 1
ATOM 2629 N N . GLY A 1 329 ? 5.680 1.814 16.763 1.00 86.81 329 GLY A N 1
ATOM 2630 C CA . GLY A 1 329 ? 6.969 2.490 16.670 1.00 86.81 329 GLY A CA 1
ATOM 2631 C C . GLY A 1 329 ? 8.009 1.747 15.836 1.00 86.81 329 GLY A C 1
ATOM 2632 O O . GLY A 1 329 ? 7.754 0.639 15.361 1.00 86.81 329 GLY A O 1
ATOM 2633 N N . PRO A 1 330 ? 9.168 2.388 15.609 1.00 77.19 330 PRO A N 1
ATOM 2634 C CA . PRO A 1 330 ? 10.256 1.776 14.866 1.00 77.19 330 PRO A CA 1
ATOM 2635 C C . PRO A 1 330 ? 10.843 0.611 15.662 1.00 77.19 330 PRO A C 1
ATOM 2637 O O . PRO A 1 330 ? 11.108 0.734 16.858 1.00 77.19 330 PRO A O 1
ATOM 2640 N N . ASP A 1 331 ? 11.091 -0.499 14.975 1.00 74.19 331 ASP A N 1
ATOM 2641 C CA . ASP A 1 331 ? 11.907 -1.579 15.509 1.00 74.19 331 ASP A CA 1
ATOM 2642 C C . ASP A 1 331 ? 13.365 -1.310 15.131 1.00 74.19 331 ASP A C 1
ATOM 2644 O O . ASP A 1 331 ? 13.770 -1.523 13.992 1.00 74.19 331 ASP A O 1
ATOM 2648 N N . VAL A 1 332 ? 14.155 -0.819 16.088 1.00 71.88 332 VAL A N 1
ATOM 2649 C CA . VAL A 1 332 ? 15.576 -0.492 15.867 1.00 71.88 332 VAL A CA 1
ATOM 2650 C C . VAL A 1 332 ? 16.427 -1.712 15.498 1.00 71.88 332 VAL A C 1
ATOM 2652 O O . VAL A 1 332 ? 17.567 -1.547 15.071 1.00 71.88 332 VAL A O 1
ATOM 2655 N N . SER A 1 333 ? 15.899 -2.930 15.669 1.00 72.75 333 SER A N 1
ATOM 2656 C CA . SER A 1 333 ? 16.581 -4.170 15.292 1.00 72.75 333 SER A CA 1
ATOM 2657 C C . SER A 1 333 ? 16.377 -4.564 13.826 1.00 72.75 333 SER A C 1
ATOM 2659 O O . SER A 1 333 ? 17.046 -5.480 13.345 1.00 72.75 333 SER A O 1
ATOM 2661 N N . VAL A 1 334 ? 15.496 -3.868 13.097 1.00 68.94 334 VAL A N 1
ATOM 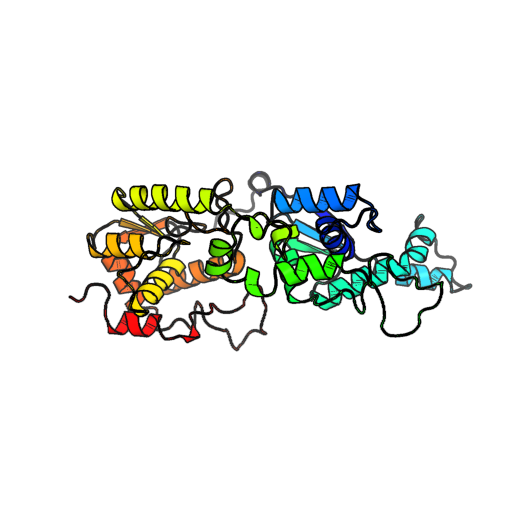2662 C CA . VAL A 1 334 ? 15.175 -4.160 11.698 1.00 68.94 334 VAL A CA 1
ATOM 2663 C C . VAL A 1 334 ? 15.521 -2.945 10.830 1.00 68.94 334 VAL A C 1
ATOM 2665 O O . VAL A 1 334 ? 15.127 -1.828 11.167 1.00 68.94 334 VAL A O 1
ATOM 2668 N N . PRO A 1 335 ? 16.239 -3.121 9.702 1.00 67.81 335 PRO A N 1
ATOM 2669 C CA . PRO A 1 335 ? 16.468 -2.037 8.753 1.00 67.81 335 PRO A CA 1
ATOM 2670 C C . PRO A 1 335 ? 15.155 -1.383 8.312 1.00 67.81 335 PRO A C 1
ATOM 2672 O O . PRO A 1 335 ? 14.145 -2.065 8.121 1.00 67.81 335 PRO A O 1
ATOM 2675 N N . GLU A 1 336 ? 15.176 -0.064 8.113 1.00 67.50 336 GLU A N 1
ATOM 2676 C CA . GLU A 1 336 ? 13.999 0.675 7.663 1.00 67.50 336 GLU A CA 1
ATOM 2677 C C . GLU A 1 336 ? 13.492 0.127 6.322 1.00 67.50 336 GLU A C 1
ATOM 2679 O O . GLU A 1 336 ? 14.125 0.261 5.275 1.00 67.50 336 GLU A O 1
ATOM 2684 N N . SER A 1 337 ? 12.308 -0.480 6.355 1.00 77.12 337 SER A N 1
ATOM 2685 C CA . SER A 1 337 ? 11.567 -0.902 5.172 1.00 77.12 337 SER A CA 1
ATOM 2686 C C . SER A 1 337 ? 10.301 -0.072 5.067 1.00 77.12 337 SER A C 1
ATOM 2688 O O . SER A 1 337 ? 9.634 0.180 6.064 1.00 77.12 337 SER A O 1
ATOM 2690 N N . TYR A 1 338 ? 9.934 0.329 3.852 1.00 77.31 338 TYR A N 1
ATOM 2691 C CA . TYR A 1 338 ? 8.722 1.113 3.629 1.00 77.31 338 TYR A CA 1
ATOM 2692 C C . TYR A 1 338 ? 7.453 0.370 4.067 1.00 77.31 338 TYR A C 1
ATOM 2694 O O . TYR A 1 338 ? 6.603 0.941 4.749 1.00 77.31 338 TYR A O 1
ATOM 2702 N N . ILE A 1 339 ? 7.351 -0.918 3.724 1.00 80.31 339 ILE A N 1
ATOM 2703 C CA . ILE A 1 339 ? 6.195 -1.757 4.077 1.00 80.31 339 ILE A CA 1
ATOM 2704 C C . ILE A 1 339 ? 6.082 -1.888 5.605 1.00 80.31 339 ILE A C 1
ATOM 2706 O O . ILE A 1 339 ? 4.978 -1.928 6.146 1.00 80.31 339 ILE A O 1
ATOM 2710 N N . TRP A 1 340 ? 7.221 -1.875 6.304 1.00 83.81 340 TRP A N 1
ATOM 2711 C CA . TRP A 1 340 ? 7.324 -2.007 7.759 1.00 83.81 340 TRP A CA 1
ATOM 2712 C C . TRP A 1 340 ? 7.584 -0.684 8.488 1.00 83.81 340 TRP A C 1
ATOM 2714 O O . TRP A 1 340 ? 7.898 -0.700 9.676 1.00 83.81 340 TRP A O 1
ATOM 2724 N N . ALA A 1 341 ? 7.433 0.458 7.811 1.00 81.44 341 ALA A N 1
ATOM 2725 C CA . ALA A 1 341 ? 7.724 1.762 8.394 1.00 81.44 341 ALA A CA 1
ATOM 2726 C C . ALA A 1 341 ? 6.864 1.999 9.648 1.00 81.44 341 ALA A C 1
ATOM 2728 O O . ALA A 1 341 ? 5.730 1.511 9.711 1.00 81.44 341 ALA A O 1
ATOM 2729 N N . PRO A 1 342 ? 7.339 2.757 10.645 1.00 85.31 342 PRO A N 1
ATOM 2730 C CA . PRO A 1 342 ? 6.535 3.066 11.821 1.00 85.31 342 PRO A CA 1
ATOM 2731 C C . PRO A 1 342 ? 5.312 3.930 11.479 1.00 85.31 342 PRO A C 1
ATOM 2733 O O . PRO A 1 342 ? 5.221 4.573 10.432 1.00 85.31 342 PRO A O 1
ATOM 2736 N N . CYS A 1 343 ? 4.336 3.949 12.384 1.00 87.88 343 CYS A N 1
ATOM 2737 C CA . CYS A 1 343 ? 3.238 4.909 12.329 1.00 87.88 343 CYS A CA 1
ATOM 2738 C C . CYS A 1 343 ? 3.761 6.312 12.658 1.00 87.88 343 CYS A C 1
ATOM 2740 O O . CYS A 1 343 ? 4.425 6.489 13.672 1.00 87.88 343 CYS A O 1
ATOM 2742 N N . SER A 1 344 ? 3.384 7.336 11.888 1.00 84.31 344 SER A N 1
ATOM 2743 C CA . SER A 1 344 ? 3.804 8.726 12.147 1.00 84.31 344 SER A CA 1
ATOM 2744 C C . SER A 1 344 ? 3.425 9.229 13.547 1.00 84.31 344 SER A C 1
ATOM 2746 O O . SER A 1 344 ? 4.130 10.048 14.129 1.00 84.31 344 SER A O 1
ATOM 2748 N N . SER A 1 345 ? 2.334 8.711 14.122 1.00 86.12 345 SER A N 1
ATOM 2749 C CA . SER A 1 345 ? 1.890 9.088 15.466 1.00 86.12 345 SER A CA 1
ATOM 2750 C C . SER A 1 345 ? 2.680 8.420 16.596 1.00 86.12 345 SER A C 1
ATOM 2752 O O . SER A 1 345 ? 2.553 8.862 17.738 1.00 86.12 345 SER A O 1
ATOM 2754 N N . SER A 1 346 ? 3.508 7.402 16.330 1.00 88.56 346 SER A N 1
ATOM 2755 C CA . SER A 1 346 ? 4.196 6.650 17.394 1.00 88.56 346 SER A CA 1
ATOM 2756 C C . SER A 1 346 ? 5.205 7.493 18.180 1.00 88.56 346 SER A C 1
ATOM 2758 O O . SER A 1 346 ? 5.484 7.228 19.340 1.00 88.56 346 SER A O 1
ATOM 2760 N N . VAL A 1 347 ? 5.747 8.545 17.571 1.00 88.25 347 VAL A N 1
ATOM 2761 C CA . VAL A 1 347 ? 6.752 9.417 18.205 1.00 88.25 347 VAL A CA 1
ATOM 2762 C C . VAL A 1 347 ? 6.154 10.697 18.797 1.00 88.25 347 VAL A C 1
ATOM 2764 O O . VAL A 1 347 ? 6.877 11.561 19.277 1.00 88.25 347 VAL A O 1
ATOM 2767 N N . THR A 1 348 ? 4.828 10.851 18.760 1.00 90.31 348 THR A N 1
ATOM 2768 C CA . THR A 1 348 ? 4.159 12.119 19.118 1.00 90.31 348 THR A CA 1
ATOM 2769 C C . THR A 1 348 ? 3.807 12.252 20.602 1.00 90.31 348 THR A C 1
ATOM 2771 O O . THR A 1 348 ? 3.385 13.324 21.039 1.00 90.31 348 THR A O 1
ATOM 2774 N N . GLY A 1 349 ? 3.904 11.165 21.375 1.00 92.81 349 GLY A N 1
ATOM 2775 C CA . GLY A 1 349 ? 3.472 11.122 22.776 1.00 92.81 349 GLY A CA 1
ATOM 2776 C C . GLY A 1 349 ? 1.949 11.176 22.978 1.00 92.81 349 GLY A C 1
ATOM 2777 O O . GLY A 1 349 ? 1.485 11.327 24.107 1.00 92.81 349 GLY A O 1
ATOM 2778 N N . ARG A 1 350 ? 1.146 11.130 21.901 1.00 93.38 350 ARG A N 1
ATOM 2779 C CA . ARG A 1 350 ? -0.325 11.230 21.976 1.00 93.38 350 ARG A CA 1
ATOM 2780 C C . ARG A 1 350 ? -0.936 10.077 22.768 1.00 93.38 350 ARG A C 1
ATOM 2782 O O . ARG A 1 350 ? -1.809 10.304 23.595 1.00 93.38 350 ARG A O 1
ATOM 2789 N N . TYR A 1 351 ? -0.462 8.857 22.546 1.00 94.38 351 TYR A N 1
ATOM 2790 C CA . TYR A 1 351 ? -0.950 7.680 23.261 1.00 94.38 351 TYR A CA 1
ATOM 2791 C C . TYR A 1 351 ? -0.708 7.806 24.770 1.00 94.38 351 TYR A C 1
ATOM 2793 O O . TYR A 1 351 ? -1.618 7.639 25.572 1.00 94.38 351 TYR A O 1
ATOM 2801 N N . GLU A 1 352 ? 0.501 8.199 25.161 1.00 94.12 352 GLU A N 1
ATOM 2802 C CA . GLU A 1 352 ? 0.915 8.360 26.552 1.00 94.12 352 GLU A CA 1
ATOM 2803 C C . GLU A 1 352 ? 0.134 9.492 27.244 1.00 94.12 352 GLU A C 1
ATOM 2805 O O . GLU A 1 352 ? -0.293 9.349 28.389 1.00 94.12 352 GLU A O 1
ATOM 2810 N N . LYS A 1 353 ? -0.150 10.594 26.533 1.00 93.38 353 LYS A N 1
ATOM 2811 C CA . LYS A 1 353 ? -1.061 11.647 27.018 1.00 93.38 353 LYS A CA 1
ATOM 2812 C C . LYS A 1 353 ? -2.463 11.106 27.303 1.00 93.38 353 LYS A C 1
ATOM 2814 O O . LYS A 1 353 ? -3.062 11.469 28.314 1.00 93.38 353 LYS A O 1
ATOM 2819 N N . ALA A 1 354 ? -2.977 10.235 26.436 1.00 92.62 354 ALA A N 1
ATOM 2820 C CA . ALA A 1 354 ? -4.278 9.603 26.621 1.00 92.62 354 ALA A CA 1
ATOM 2821 C C . ALA A 1 354 ? -4.309 8.685 27.851 1.00 92.62 354 ALA A C 1
ATOM 2823 O O . ALA A 1 354 ? -5.276 8.736 28.611 1.00 92.62 354 ALA A O 1
ATOM 2824 N N . LEU A 1 355 ? -3.237 7.912 28.083 1.00 92.44 355 LEU A N 1
ATOM 2825 C CA . LEU A 1 355 ? -3.080 7.091 29.291 1.00 92.44 355 LEU A CA 1
ATOM 2826 C C . LEU A 1 355 ? -3.156 7.941 30.563 1.00 92.44 355 LEU A C 1
ATOM 2828 O O . LEU A 1 355 ? -3.892 7.600 31.483 1.00 92.44 355 LEU A O 1
ATOM 2832 N N . ASN A 1 356 ? -2.438 9.067 30.591 1.00 90.00 356 ASN A N 1
ATOM 2833 C CA . ASN A 1 356 ? -2.398 9.953 31.757 1.00 90.00 356 ASN A CA 1
ATOM 2834 C C . ASN A 1 356 ? -3.745 10.631 32.037 1.00 90.00 356 ASN A C 1
ATOM 2836 O O . ASN A 1 356 ? -4.073 10.895 33.190 1.00 90.00 356 ASN A O 1
ATOM 2840 N N . LYS A 1 357 ? -4.522 10.926 30.989 1.00 88.88 357 LYS A N 1
ATOM 2841 C CA . LYS A 1 357 ? -5.844 11.548 31.121 1.00 88.88 357 LYS A CA 1
ATOM 2842 C C . LYS A 1 357 ? -6.901 10.550 31.614 1.00 88.88 357 LYS A C 1
ATOM 2844 O O . LYS A 1 357 ? -7.768 10.923 32.396 1.00 88.88 357 LYS A O 1
ATOM 2849 N N . GLY A 1 358 ? -6.819 9.292 31.176 1.00 84.62 358 GLY A N 1
ATOM 2850 C CA . GLY A 1 358 ? -7.859 8.281 31.381 1.00 84.62 358 GLY A CA 1
ATOM 2851 C C . GLY A 1 358 ? -9.099 8.560 30.522 1.00 84.62 358 GLY A C 1
ATOM 2852 O O . GLY A 1 358 ? -9.582 9.689 30.439 1.00 84.62 358 GLY A O 1
ATOM 2853 N N . ILE A 1 359 ? -9.620 7.541 29.833 1.00 81.44 359 ILE A N 1
ATOM 2854 C CA . ILE A 1 359 ? -10.755 7.721 28.903 1.00 81.44 359 ILE A CA 1
ATOM 2855 C C . ILE A 1 359 ? -12.092 7.893 29.634 1.00 81.44 359 ILE A C 1
ATOM 2857 O O . ILE A 1 359 ? -12.945 8.669 29.191 1.00 81.44 359 ILE A O 1
ATOM 2861 N N . PHE A 1 360 ? -12.268 7.182 30.749 1.00 79.94 360 PHE A N 1
ATOM 2862 C CA . PHE A 1 360 ? -13.501 7.181 31.544 1.00 79.94 360 PHE A CA 1
ATOM 2863 C C . PHE A 1 360 ? -13.417 8.030 32.816 1.00 79.94 360 PHE A C 1
ATOM 2865 O O . PHE A 1 360 ? -14.406 8.146 33.539 1.00 79.94 360 PHE A O 1
ATOM 2872 N N . ASN A 1 361 ? -12.264 8.645 33.083 1.00 67.25 361 ASN A N 1
ATOM 2873 C CA . ASN A 1 361 ? -12.120 9.575 34.194 1.00 67.25 361 ASN A CA 1
ATOM 2874 C C . ASN A 1 361 ? -12.846 10.876 33.822 1.00 67.25 361 ASN A C 1
ATOM 2876 O O . ASN A 1 361 ? -12.544 11.476 32.787 1.00 67.25 361 ASN A O 1
ATOM 2880 N N . LYS A 1 362 ? -13.849 11.253 34.621 1.00 49.50 362 LYS A N 1
ATOM 2881 C CA . LYS A 1 362 ? -14.544 12.540 34.500 1.00 49.50 362 LYS A CA 1
ATOM 2882 C C . LYS A 1 362 ? -13.732 13.656 35.131 1.00 49.50 362 LYS A C 1
ATOM 2884 O O . LYS A 1 362 ? -13.220 13.425 36.250 1.00 49.50 362 LYS A O 1
#

Radius of gyration: 24.54 Å; chains: 1; bounding box: 63×47×66 Å

Secondary structure (DSSP, 8-state):
---S--TTGGGGSS---EEEEETTHHHHHHHHHTT-SS-TT-HHHHHHHHHHHHH-TTPEEEEE---THHHHHHHHH-TT--PPPPTTHHHHHHTHHHHHHHHHHHHHHT--TT-EEEHHHHHHHHHHH---SBTTTB-SS---TTSPPPTTTTSSHHHHHHHHHGGGGG-HHHHHHHGGGGTTSGGGGTS----HHHHHHHHHHHHHHHHT-SSEEE-HHHHHHHHHHHHHS--SS--SS--HHHHHHHHHH-TT-EEEE-SS--TTTTT-TTEETTTTEESSSHHHHHHHHHHHHHHHT--TT-EEEHHHHHHHHHHH---STTTTS--TTS---STTPPPGGGGSSHHHHHHHH-SS--